Protein AF-0000000078594462 (afdb_homodimer)

Foldseek 3Di:
DQDLVVQLVVVLVVCVVVPHDCCDPVNVCVSVVVSVVLCPLQVLVPDDLLVLLQAKDFDPDQDKDKDWFLWAWAAALVPRFIKITIKMKIFGAPRIDGDPVSLSVLLSSLRSRNDDPQGSQVSSQVRNCPNRVTQKMKMKDKIDTCCCCVDDVNDPPDIDIYMDIDHPRVPDVVVVVVSVVVNPPPD/DQDLVVQLVVVLVVCVVVPHDCCDPVNVCVSVVVSVVLCPLQVLVPDDLLVLLLAKDFDPDQDKDKDWFLWAWAAALVPRFIKITIKMKIFGAPRIDGDPVSLSVLLSSLRSRNDDPQVSQVSSQVRNCPNRVTQKMKMKDKIDTVCCCVDDVNDPPDIDIYMDIDHPRVPDVVVVVVSVVVNPPPD

Secondary structure (DSSP, 8-state):
---HHHHHHHHHHHHHHTT--TTSTTTTTHHHHHHHHHHHHTGGGG--THHHHT-EEE-----EEEEEEEEEEEEETTT--EEEEEEEEEEE-SSEEE-HHHHHHHHHHHHSSEE-HHHHHHHHHHHHHHHTT-SEEEEEEEEEEHHHHSSTT--TT--EEEEEEEETTTT-HHHHHHHHHHHTTT-/---HHHHHHHHHHHHHHTT--TTSHHHHTHHHHHHHHHHHHTGGGG--THHHHT-EEE-----EEEEEEEEEEEEETTT--EEEEEEEEEEE-SSEEE-HHHHHHHHHHHHSSEE-HHHHHHHHHHHHHHHTT-SEEEEEEEEEEHHHHSSTT--TT--EEEEEEEETTTT-HHHHHHHHHHHTTT-

pLDDT: mean 95.02, std 5.03, range [74.06, 98.81]

InterPro domains:
  IPR001474 GTP cyclohydrolase I [MF_00223] (3-184)
  IPR001474 GTP cyclohydrolase I [NF006826] (2-184)
  IPR001474 GTP cyclohydrolase I [PTHR11109] (4-183)
  IPR001474 GTP cyclohydrolase I [TIGR00063] (7-174)
  IPR018234 GTP cyclohydrolase I, conserved site [PS00859] (63-79)
  IPR018234 GTP cyclohydrolase I, conserved site [PS00860] (111-121)
  IPR020602 GTP cyclohydrolase I domain [PF01227] (7-183)
  IPR043133 GTP cyclohydrolase I, C-terminal/NADPH-dependent 7-cyano-7-deazaguanine reductase [G3DSA:3.30.1130.10] (56-186)
  IPR043134 GTP cyclohydrolase I, N-terminal domain [G3DSA:1.10.286.10] (1-52)

Radius of gyration: 24.22 Å; Cα contacts (8 Å, |Δi|>4): 770; chains: 2; bounding box: 39×72×59 Å

Structure (mmCIF, N/CA/C/O backbone):
data_AF-0000000078594462-model_v1
#
loop_
_entity.id
_entity.type
_entity.pdbx_description
1 polymer 'GTP cyclohydrolase 1'
#
loop_
_atom_site.group_PDB
_atom_site.id
_atom_site.type_symbol
_atom_site.label_atom_id
_atom_site.label_alt_id
_atom_site.label_comp_id
_atom_site.label_asym_id
_atom_site.label_entity_id
_atom_site.label_seq_id
_atom_site.pdbx_PDB_ins_code
_atom_site.Cartn_x
_atom_site.Cartn_y
_atom_site.Cartn_z
_atom_site.occupancy
_atom_site.B_iso_or_equiv
_atom_site.auth_seq_id
_atom_site.auth_comp_id
_atom_site.auth_asym_id
_atom_site.auth_atom_id
_atom_site.pdbx_PDB_model_num
ATOM 1 N N . MET A 1 1 ? 17.562 -7.512 -17.625 1 80.62 1 MET A N 1
ATOM 2 C CA . MET A 1 1 ? 18.203 -6.961 -16.438 1 80.62 1 MET A CA 1
ATOM 3 C C . MET A 1 1 ? 17.672 -5.566 -16.125 1 80.62 1 MET A C 1
ATOM 5 O O . MET A 1 1 ? 17.312 -4.816 -17.047 1 80.62 1 MET A O 1
ATOM 9 N N . ILE A 1 2 ? 17.375 -5.27 -14.883 1 92.62 2 ILE A N 1
ATOM 10 C CA . ILE A 1 2 ? 16.828 -3.982 -14.477 1 92.62 2 ILE A CA 1
ATOM 11 C C . ILE A 1 2 ? 17.875 -2.889 -14.656 1 92.62 2 ILE A C 1
ATOM 13 O O . ILE A 1 2 ? 19.031 -3.061 -14.273 1 92.62 2 ILE A O 1
ATOM 17 N N . ASP A 1 3 ? 17.594 -1.942 -15.422 1 97.25 3 ASP A N 1
ATOM 18 C CA . ASP A 1 3 ? 18.438 -0.773 -15.648 1 97.25 3 ASP A CA 1
ATOM 19 C C . ASP A 1 3 ? 18.297 0.244 -14.516 1 97.25 3 ASP A C 1
ATOM 21 O O . ASP A 1 3 ? 17.484 1.171 -14.617 1 97.25 3 ASP A O 1
ATOM 25 N N . GLU A 1 4 ? 19.125 0.151 -13.562 1 97.75 4 GLU A N 1
ATOM 26 C CA . GLU A 1 4 ? 19.016 0.985 -12.367 1 97.75 4 GLU A CA 1
ATOM 27 C C . GLU A 1 4 ? 19.281 2.451 -12.695 1 97.75 4 GLU A C 1
ATOM 29 O O . GLU A 1 4 ? 18.656 3.346 -12.125 1 97.75 4 GLU A O 1
ATOM 34 N N . THR A 1 5 ? 20.234 2.686 -13.539 1 98.31 5 THR A N 1
ATOM 35 C CA . THR A 1 5 ? 20.594 4.051 -13.906 1 98.31 5 THR A CA 1
ATOM 36 C C . THR A 1 5 ? 19.391 4.766 -14.531 1 98.31 5 THR A C 1
ATOM 38 O O . THR A 1 5 ? 19.109 5.918 -14.195 1 98.31 5 THR A O 1
ATOM 41 N N . LYS A 1 6 ? 18.766 4.066 -15.398 1 98.56 6 LYS A N 1
ATOM 42 C CA . LYS A 1 6 ? 17.578 4.621 -16.047 1 98.56 6 LYS A CA 1
ATOM 43 C C . LYS A 1 6 ? 16.469 4.879 -15.031 1 98.56 6 LYS A C 1
ATOM 45 O O . LYS A 1 6 ? 15.773 5.895 -15.109 1 98.56 6 LYS A O 1
ATOM 50 N N . ILE A 1 7 ? 16.25 4.012 -14.062 1 98.69 7 ILE A N 1
ATOM 51 C CA . ILE A 1 7 ? 15.242 4.188 -13.016 1 98.69 7 ILE A CA 1
ATOM 52 C C . ILE A 1 7 ? 15.57 5.43 -12.195 1 98.69 7 ILE A C 1
ATOM 54 O O . ILE A 1 7 ? 14.695 6.254 -11.922 1 98.69 7 ILE A O 1
ATOM 58 N N . LYS A 1 8 ? 16.844 5.562 -11.82 1 98.69 8 LYS A N 1
ATOM 59 C CA . LYS A 1 8 ? 17.266 6.703 -11 1 98.69 8 LYS A CA 1
ATOM 60 C C . LYS A 1 8 ? 16.969 8.023 -11.711 1 98.69 8 LYS A C 1
ATOM 62 O O . LYS A 1 8 ? 16.453 8.961 -11.094 1 98.69 8 LYS A O 1
ATOM 67 N N . LYS A 1 9 ? 17.281 8.047 -12.945 1 98.75 9 LYS A N 1
ATOM 68 C CA . LYS A 1 9 ? 17 9.234 -13.742 1 98.75 9 LYS A CA 1
ATOM 69 C C . LYS A 1 9 ? 15.5 9.523 -13.789 1 98.75 9 LYS A C 1
ATOM 71 O O . LYS A 1 9 ? 15.078 10.672 -13.602 1 98.75 9 LYS A O 1
ATOM 76 N N . ALA A 1 10 ? 14.742 8.516 -14.039 1 98.75 10 ALA A N 1
ATOM 77 C CA . ALA A 1 10 ? 13.289 8.664 -14.133 1 98.75 10 ALA A CA 1
ATOM 78 C C . ALA A 1 10 ? 12.695 9.141 -12.812 1 98.75 10 ALA A C 1
ATOM 80 O O . ALA A 1 10 ? 11.82 10.008 -12.789 1 98.75 10 ALA A O 1
ATOM 81 N N . VAL A 1 11 ? 13.164 8.586 -11.727 1 98.75 11 VAL A N 1
ATOM 82 C CA . VAL A 1 11 ? 12.641 8.953 -10.414 1 98.75 11 VAL A CA 1
ATOM 83 C C . VAL A 1 11 ? 12.984 10.414 -10.109 1 98.75 11 VAL A C 1
ATOM 85 O O . VAL A 1 11 ? 12.148 11.148 -9.578 1 98.75 11 VAL A O 1
ATOM 88 N N . ARG A 1 12 ? 14.188 10.812 -10.438 1 98.69 12 ARG A N 1
ATOM 89 C CA . ARG A 1 12 ? 14.539 12.219 -10.258 1 98.69 12 ARG A CA 1
ATOM 90 C C . ARG A 1 12 ? 13.609 13.125 -11.055 1 98.69 12 ARG A C 1
ATOM 92 O O . ARG A 1 12 ? 13.156 14.148 -10.547 1 98.69 12 ARG A O 1
ATOM 99 N N . MET A 1 13 ? 13.305 12.727 -12.234 1 98.69 13 MET A N 1
ATOM 100 C CA . MET A 1 13 ? 12.359 13.477 -13.062 1 98.69 13 MET A CA 1
ATOM 101 C C . MET A 1 13 ? 10.992 13.562 -12.391 1 98.69 13 MET A C 1
ATOM 103 O O . MET A 1 13 ? 10.352 14.609 -12.43 1 98.69 13 MET A O 1
ATOM 107 N N . ILE A 1 14 ? 10.57 12.484 -11.781 1 98.62 14 ILE A N 1
ATOM 108 C CA . ILE A 1 14 ? 9.273 12.453 -11.117 1 98.62 14 ILE A CA 1
ATOM 109 C C . ILE A 1 14 ? 9.273 13.422 -9.938 1 98.62 14 ILE A C 1
ATOM 111 O O . ILE A 1 14 ? 8.328 14.195 -9.758 1 98.62 14 ILE A O 1
ATOM 115 N N . ILE A 1 15 ? 10.352 13.375 -9.156 1 98.5 15 ILE A N 1
ATOM 116 C CA . ILE A 1 15 ? 10.469 14.258 -7.996 1 98.5 15 ILE A CA 1
ATOM 117 C C . ILE A 1 15 ? 10.359 15.711 -8.445 1 98.5 15 ILE A C 1
ATOM 119 O O . ILE A 1 15 ? 9.602 16.5 -7.859 1 98.5 15 ILE A O 1
ATOM 123 N N . GLU A 1 16 ? 11.008 16.062 -9.516 1 98.31 16 GLU A N 1
ATOM 124 C CA . GLU A 1 16 ? 10.938 17.406 -10.062 1 98.31 16 GLU A CA 1
ATOM 125 C C . GLU A 1 16 ? 9.539 17.734 -10.578 1 98.31 16 GLU A C 1
ATOM 127 O O . GLU A 1 16 ? 9.023 18.828 -10.352 1 98.31 16 GLU A O 1
ATOM 132 N N . ALA A 1 17 ? 8.984 16.766 -11.172 1 98.38 17 ALA A N 1
ATOM 133 C CA . ALA A 1 17 ? 7.703 16.953 -11.844 1 98.38 17 ALA A CA 1
ATOM 134 C C . ALA A 1 17 ? 6.59 17.219 -10.836 1 98.38 17 ALA A C 1
ATOM 136 O O . ALA A 1 17 ? 5.633 17.922 -11.125 1 98.38 17 ALA A O 1
ATOM 137 N N . ILE A 1 18 ? 6.719 16.672 -9.656 1 97.5 18 ILE A N 1
ATOM 138 C CA . ILE A 1 18 ? 5.66 16.844 -8.672 1 97.5 18 ILE A CA 1
ATOM 139 C C . ILE A 1 18 ? 5.895 18.141 -7.895 1 97.5 18 ILE A C 1
ATOM 141 O O . ILE A 1 18 ? 5.09 18.516 -7.035 1 97.5 18 ILE A O 1
ATOM 145 N N . GLY A 1 19 ? 7.008 18.828 -8.148 1 96.44 19 GLY A N 1
ATOM 146 C CA . GLY A 1 19 ? 7.27 20.141 -7.566 1 96.44 19 GLY A CA 1
ATOM 147 C C . GLY A 1 19 ? 8.18 20.078 -6.355 1 96.44 19 GLY A C 1
ATOM 148 O O . GLY A 1 19 ? 8.219 21.016 -5.555 1 96.44 19 GLY A O 1
ATOM 149 N N . GLU A 1 20 ? 8.914 18.969 -6.23 1 97 20 GLU A N 1
ATOM 150 C CA . GLU A 1 20 ? 9.836 18.812 -5.105 1 97 20 GLU A CA 1
ATOM 151 C C . GLU A 1 20 ? 11.273 19.094 -5.527 1 97 20 GLU A C 1
ATOM 153 O O . GLU A 1 20 ? 11.578 19.141 -6.723 1 97 20 GLU A O 1
ATOM 158 N N . ASN A 1 21 ? 12.07 19.406 -4.496 1 96.31 21 ASN A N 1
ATOM 159 C CA . ASN A 1 21 ? 13.508 19.547 -4.688 1 96.31 21 ASN A CA 1
ATOM 160 C C . ASN A 1 21 ? 14.219 18.203 -4.555 1 96.31 21 ASN A C 1
ATOM 162 O O . ASN A 1 21 ? 14.344 17.656 -3.453 1 96.31 21 ASN A O 1
ATOM 166 N N . PRO A 1 22 ? 14.68 17.672 -5.684 1 96.69 22 PRO A N 1
ATOM 167 C CA . PRO A 1 22 ? 15.312 16.359 -5.633 1 96.69 22 PRO A CA 1
ATOM 168 C C . PRO A 1 22 ? 16.594 16.344 -4.809 1 96.69 22 PRO A C 1
ATOM 170 O O . PRO A 1 22 ? 17.094 15.273 -4.457 1 96.69 22 PRO A O 1
ATOM 173 N N . ASP A 1 23 ? 17.094 17.516 -4.449 1 96.81 23 ASP A N 1
ATOM 174 C CA . ASP A 1 23 ? 18.375 17.594 -3.766 1 96.81 23 ASP A CA 1
ATOM 175 C C . ASP A 1 23 ? 18.188 17.797 -2.264 1 96.81 23 ASP A C 1
ATOM 177 O O . ASP A 1 23 ? 19.172 17.875 -1.517 1 96.81 23 ASP A O 1
ATOM 181 N N . ARG A 1 24 ? 16.953 17.844 -1.831 1 95.25 24 ARG A N 1
ATOM 182 C CA . ARG A 1 24 ? 16.781 17.984 -0.389 1 95.25 24 ARG A CA 1
ATOM 183 C C . ARG A 1 24 ? 17.062 16.672 0.334 1 95.25 24 ARG A C 1
ATOM 185 O O . ARG A 1 24 ? 16.953 15.602 -0.256 1 95.25 24 ARG A O 1
ATOM 192 N N . GLU A 1 25 ? 17.438 16.703 1.621 1 93.06 25 GLU A N 1
ATOM 193 C CA . GLU A 1 25 ? 17.906 15.586 2.432 1 93.06 25 GLU A CA 1
ATOM 194 C C . GLU A 1 25 ? 16.938 14.406 2.361 1 93.06 25 GLU A C 1
ATOM 196 O O . GLU A 1 25 ? 17.344 13.273 2.117 1 93.06 25 GLU A O 1
ATOM 201 N N . GLY A 1 26 ? 15.703 14.539 2.381 1 92.44 26 GLY A N 1
ATOM 202 C CA . GLY A 1 26 ? 14.703 13.477 2.41 1 92.44 26 GLY A CA 1
ATOM 203 C C . GLY A 1 26 ? 14.516 12.805 1.065 1 92.44 26 GLY A C 1
ATOM 204 O O . GLY A 1 26 ? 14.102 11.641 1.001 1 92.44 26 GLY A O 1
ATOM 205 N N . LEU A 1 27 ? 14.961 13.445 -0.044 1 97.25 27 LEU A N 1
ATOM 206 C CA . LEU A 1 27 ? 14.664 12.938 -1.378 1 97.25 27 LEU A CA 1
ATOM 207 C C . LEU A 1 27 ? 15.945 12.648 -2.148 1 97.25 27 LEU A C 1
ATOM 209 O O . LEU A 1 27 ? 15.914 11.977 -3.186 1 97.25 27 LEU A O 1
ATOM 213 N N . LEU A 1 28 ? 17.094 13.039 -1.555 1 97.12 28 LEU A N 1
ATOM 214 C CA . LEU A 1 28 ? 18.375 12.953 -2.242 1 97.12 28 LEU A CA 1
ATOM 215 C C . LEU A 1 28 ? 18.672 11.508 -2.65 1 97.12 28 LEU A C 1
ATOM 217 O O . LEU A 1 28 ? 19.125 11.266 -3.771 1 97.12 28 LEU A O 1
ATOM 221 N N . GLN A 1 29 ? 18.422 10.586 -1.769 1 97.88 29 GLN A N 1
ATOM 222 C CA . GLN A 1 29 ? 18.75 9.188 -2.02 1 97.88 29 GLN A CA 1
ATOM 223 C C . GLN A 1 29 ? 17.531 8.414 -2.506 1 97.88 29 GLN A C 1
ATOM 225 O O . GLN A 1 29 ? 17.594 7.195 -2.699 1 97.88 29 GLN A O 1
ATOM 230 N N . THR A 1 30 ? 16.438 9.102 -2.695 1 98.31 30 THR A N 1
ATOM 231 C CA . THR A 1 30 ? 15.18 8.453 -3.062 1 98.31 30 THR A CA 1
ATOM 232 C C . THR A 1 30 ? 15.312 7.738 -4.402 1 98.31 30 THR A C 1
ATOM 234 O O . THR A 1 30 ? 14.883 6.594 -4.547 1 98.31 30 THR A O 1
ATOM 237 N N . PRO A 1 31 ? 15.984 8.32 -5.414 1 98.56 31 PRO A N 1
ATOM 238 C CA . PRO A 1 31 ? 16.141 7.605 -6.684 1 98.56 31 PRO A CA 1
ATOM 239 C C . PRO A 1 31 ? 16.859 6.273 -6.523 1 98.56 31 PRO A C 1
ATOM 241 O O . PRO A 1 31 ? 16.438 5.262 -7.086 1 98.56 31 PRO A O 1
ATOM 244 N N . ASP A 1 32 ? 17.875 6.254 -5.688 1 98.44 32 ASP A N 1
ATOM 245 C CA . ASP A 1 32 ? 18.641 5.031 -5.445 1 98.44 32 ASP A CA 1
ATOM 246 C C . ASP A 1 32 ? 17.781 3.996 -4.715 1 98.44 32 ASP A C 1
ATOM 248 O O . ASP A 1 32 ? 17.781 2.818 -5.078 1 98.44 32 ASP A O 1
ATOM 252 N N . ARG A 1 33 ? 17.094 4.441 -3.744 1 98.19 33 ARG A N 1
ATOM 253 C CA . ARG A 1 33 ? 16.25 3.553 -2.943 1 98.19 33 ARG A CA 1
ATOM 254 C C . ARG A 1 33 ? 15.141 2.939 -3.785 1 98.19 33 ARG A C 1
ATOM 256 O O . ARG A 1 33 ? 14.844 1.749 -3.662 1 98.19 33 ARG A O 1
ATOM 263 N N . ILE A 1 34 ? 14.547 3.746 -4.668 1 98.44 34 ILE A N 1
ATOM 264 C CA . ILE A 1 34 ? 13.453 3.256 -5.504 1 98.44 34 ILE A CA 1
ATOM 265 C C . ILE A 1 34 ? 14.008 2.293 -6.555 1 98.44 34 ILE A C 1
ATOM 267 O O . ILE A 1 34 ? 13.367 1.285 -6.875 1 98.44 34 ILE A O 1
ATOM 271 N N . ALA A 1 35 ? 15.195 2.572 -7.043 1 98.44 35 ALA A N 1
ATOM 272 C CA . ALA A 1 35 ? 15.812 1.643 -7.984 1 98.44 35 ALA A CA 1
ATOM 273 C C . ALA A 1 35 ? 16.031 0.277 -7.34 1 98.44 35 ALA A C 1
ATOM 275 O O . ALA A 1 35 ? 15.695 -0.754 -7.922 1 98.44 35 ALA A O 1
ATOM 276 N N . ARG A 1 36 ? 16.531 0.286 -6.148 1 97.44 36 ARG A N 1
ATOM 277 C CA . ARG A 1 36 ? 16.75 -0.96 -5.418 1 97.44 36 ARG A CA 1
ATOM 278 C C . ARG A 1 36 ? 15.43 -1.658 -5.121 1 97.44 36 ARG A C 1
ATOM 280 O O . ARG A 1 36 ? 15.336 -2.883 -5.211 1 97.44 36 ARG A O 1
ATOM 287 N N . MET A 1 37 ? 14.523 -0.855 -4.773 1 98.06 37 MET A N 1
ATOM 288 C CA . MET A 1 37 ? 13.203 -1.41 -4.488 1 98.06 37 MET A CA 1
ATOM 289 C C . MET A 1 37 ? 12.641 -2.127 -5.711 1 98.06 37 MET A C 1
ATOM 291 O O . MET A 1 37 ? 12.172 -3.262 -5.613 1 98.06 37 MET A O 1
ATOM 295 N N . TYR A 1 38 ? 12.664 -1.459 -6.859 1 98.12 38 TYR A N 1
ATOM 296 C CA . TYR A 1 38 ? 12.094 -2.041 -8.07 1 98.12 38 TYR A CA 1
ATOM 297 C C . TYR A 1 38 ? 12.844 -3.309 -8.469 1 98.12 38 TYR A C 1
ATOM 299 O O . TYR A 1 38 ? 12.242 -4.258 -8.977 1 98.12 38 TYR A O 1
ATOM 307 N N . LYS A 1 39 ? 14.125 -3.336 -8.219 1 97.19 39 LYS A N 1
ATOM 308 C CA . LYS A 1 39 ? 14.891 -4.555 -8.453 1 97.19 39 LYS A CA 1
ATOM 309 C C . LYS A 1 39 ? 14.359 -5.711 -7.609 1 97.19 39 LYS A C 1
ATOM 311 O O . LYS A 1 39 ? 14.289 -6.848 -8.086 1 97.19 39 LYS A O 1
ATOM 316 N N . GLU A 1 40 ? 13.977 -5.391 -6.477 1 97.12 40 GLU A N 1
ATOM 317 C CA . GLU A 1 40 ? 13.5 -6.402 -5.535 1 97.12 40 GLU A CA 1
ATOM 318 C C . GLU A 1 40 ? 12.062 -6.812 -5.848 1 97.12 40 GLU A C 1
ATOM 320 O O . GLU A 1 40 ? 11.773 -7.996 -6.016 1 97.12 40 GLU A O 1
ATOM 325 N N . VAL A 1 41 ? 11.195 -5.824 -6.027 1 97.44 41 VAL A N 1
ATOM 326 C CA . VAL A 1 41 ? 9.766 -6.121 -6.059 1 97.44 41 VAL A CA 1
ATOM 327 C C . VAL A 1 41 ? 9.367 -6.598 -7.457 1 97.44 41 VAL A C 1
ATOM 329 O O . VAL A 1 41 ? 8.273 -7.133 -7.648 1 97.44 41 VAL A O 1
ATOM 332 N N . PHE A 1 42 ? 10.258 -6.461 -8.469 1 98.06 42 PHE A N 1
ATOM 333 C CA . PHE A 1 42 ? 9.977 -6.957 -9.805 1 98.06 42 PHE A CA 1
ATOM 334 C C . PHE A 1 42 ? 10.961 -8.055 -10.195 1 98.06 42 PHE A C 1
ATOM 336 O O . PHE A 1 42 ? 11.141 -8.336 -11.383 1 98.06 42 PHE A O 1
ATOM 343 N N . LYS A 1 43 ? 11.57 -8.68 -9.234 1 96.88 43 LYS A N 1
ATOM 344 C CA . LYS A 1 43 ? 12.578 -9.703 -9.5 1 96.88 43 LYS A CA 1
ATOM 345 C C . LYS A 1 43 ? 11.961 -10.922 -10.18 1 96.88 43 LYS A C 1
ATOM 347 O O . LYS A 1 43 ? 12.664 -11.688 -10.836 1 96.88 43 LYS A O 1
ATOM 352 N N . GLY A 1 44 ? 10.672 -11.102 -10.062 1 96.75 44 GLY A N 1
ATOM 353 C CA . GLY A 1 44 ? 9.984 -12.242 -10.648 1 96.75 44 GLY A CA 1
ATOM 354 C C . GLY A 1 44 ? 9.93 -12.188 -12.164 1 96.75 44 GLY A C 1
ATOM 355 O O . GLY A 1 44 ? 9.656 -13.195 -12.812 1 96.75 44 GLY A O 1
ATOM 356 N N . LEU A 1 45 ? 10.141 -11.023 -12.742 1 95.56 45 LEU A N 1
ATOM 357 C CA . LEU A 1 45 ? 10.109 -10.852 -14.195 1 95.56 45 LEU A CA 1
ATOM 358 C C . LEU A 1 45 ? 11.141 -11.742 -14.867 1 95.56 45 LEU A C 1
ATOM 360 O O . LEU A 1 45 ? 10.938 -12.188 -16 1 95.56 45 LEU A O 1
ATOM 364 N N . ASN A 1 46 ? 12.148 -12.109 -14.156 1 92 46 ASN A N 1
ATOM 365 C CA . ASN A 1 46 ? 13.227 -12.906 -14.727 1 92 46 ASN A CA 1
ATOM 366 C C . ASN A 1 46 ? 13.273 -14.305 -14.117 1 92 46 ASN A C 1
ATOM 368 O O . ASN A 1 46 ? 14.32 -14.961 -14.133 1 92 46 ASN A O 1
ATOM 372 N N . GLN A 1 47 ? 12.211 -14.695 -13.57 1 94.56 47 GLN A N 1
ATOM 373 C CA . GLN A 1 47 ? 12.188 -16 -12.922 1 94.56 47 GLN A CA 1
ATOM 374 C C . GLN A 1 47 ? 11.125 -16.906 -13.531 1 94.56 47 GLN A C 1
ATOM 376 O O . GLN A 1 47 ? 10.125 -16.422 -14.062 1 94.56 47 GLN A O 1
ATOM 381 N N . ASP A 1 48 ? 11.484 -18.141 -13.531 1 93.75 48 ASP A N 1
ATOM 382 C CA . ASP A 1 48 ? 10.578 -19.219 -13.953 1 93.75 48 ASP A CA 1
ATOM 383 C C . ASP A 1 48 ? 10.188 -20.094 -12.766 1 93.75 48 ASP A C 1
ATOM 385 O O . ASP A 1 48 ? 11.055 -20.594 -12.039 1 93.75 48 ASP A O 1
ATOM 389 N N . PRO A 1 49 ? 8.891 -20.281 -12.617 1 92.88 49 PRO A N 1
ATOM 390 C CA . PRO A 1 49 ? 8.484 -21.094 -11.477 1 92.88 49 PRO A CA 1
ATOM 391 C C . PRO A 1 49 ? 8.898 -22.562 -11.625 1 92.88 49 PRO A C 1
ATOM 393 O O . PRO A 1 49 ? 8.859 -23.328 -10.656 1 92.88 49 PRO A O 1
ATOM 396 N N . GLU A 1 50 ? 9.266 -22.984 -12.82 1 92.75 50 GLU A N 1
ATOM 397 C CA . GLU A 1 50 ? 9.648 -24.375 -13.078 1 92.75 50 GLU A CA 1
ATOM 398 C C . GLU A 1 50 ? 10.766 -24.828 -12.141 1 92.75 50 GLU A C 1
ATOM 400 O O . GLU A 1 50 ? 10.766 -25.953 -11.664 1 92.75 50 GLU A O 1
ATOM 405 N N . LYS A 1 51 ? 11.641 -23.906 -11.891 1 89.75 51 LYS A N 1
ATOM 406 C CA . LYS A 1 51 ? 12.781 -24.219 -11.039 1 89.75 51 LYS A CA 1
ATOM 407 C C . LYS A 1 51 ? 12.336 -24.656 -9.648 1 89.75 51 LYS A C 1
ATOM 409 O O . LYS A 1 51 ? 12.945 -25.531 -9.039 1 89.75 51 LYS A O 1
ATOM 414 N N . HIS A 1 52 ? 11.266 -24.125 -9.148 1 89.44 52 HIS A N 1
ATOM 415 C CA . HIS A 1 52 ? 10.758 -24.422 -7.812 1 89.44 52 HIS A CA 1
ATOM 416 C C . HIS A 1 52 ? 9.852 -25.641 -7.82 1 89.44 52 HIS A C 1
ATOM 418 O O . HIS A 1 52 ? 9.867 -26.438 -6.875 1 89.44 52 HIS A O 1
ATOM 424 N N . LEU A 1 53 ? 9.18 -25.922 -8.875 1 91 53 LEU A N 1
ATOM 425 C CA . LEU A 1 53 ? 8.117 -26.922 -8.914 1 91 53 LEU A CA 1
ATOM 426 C C . LEU A 1 53 ? 8.641 -28.25 -9.43 1 91 53 LEU A C 1
ATOM 428 O O . LEU A 1 53 ? 7.938 -29.266 -9.375 1 91 53 LEU A O 1
ATOM 432 N N . SER A 1 54 ? 9.875 -28.25 -9.773 1 85.56 54 SER A N 1
ATOM 433 C CA . SER A 1 54 ? 10.469 -29.484 -10.273 1 85.56 54 SER A CA 1
ATOM 434 C C . SER A 1 54 ? 10.961 -30.375 -9.133 1 85.56 54 SER A C 1
ATOM 436 O O . SER A 1 54 ? 11.258 -31.547 -9.336 1 85.56 54 SER A O 1
ATOM 438 N N . LYS A 1 55 ? 11.039 -29.875 -7.902 1 81.31 55 LYS A N 1
ATOM 439 C CA . LYS A 1 55 ? 11.453 -30.656 -6.746 1 81.31 55 LYS A CA 1
ATOM 440 C C . LYS A 1 55 ? 10.25 -31.328 -6.078 1 81.31 55 LYS A C 1
ATOM 442 O O . LYS A 1 55 ? 9.57 -30.719 -5.254 1 81.31 55 LYS A O 1
ATOM 447 N N . MET A 1 56 ? 10.062 -32.531 -6.559 1 84.12 56 MET A N 1
ATOM 448 C CA . MET A 1 56 ? 8.875 -33.25 -6.105 1 84.12 56 MET A CA 1
ATOM 449 C C . MET A 1 56 ? 9.258 -34.531 -5.348 1 84.12 56 MET A C 1
ATOM 451 O O . MET A 1 56 ? 10.391 -35 -5.449 1 84.12 56 MET A O 1
ATOM 455 N N . PHE A 1 57 ? 8.289 -34.906 -4.531 1 85.19 57 PHE A N 1
ATOM 456 C CA . PHE A 1 57 ? 8.391 -36.156 -3.777 1 85.19 57 PHE A CA 1
ATOM 457 C C . PHE A 1 57 ? 7.258 -37.094 -4.141 1 85.19 57 PHE A C 1
ATOM 459 O O . PHE A 1 57 ? 6.145 -36.656 -4.43 1 85.19 57 PHE A O 1
ATOM 466 N N . THR A 1 58 ? 7.648 -38.375 -4.129 1 83.5 58 THR A N 1
ATOM 467 C CA . THR A 1 58 ? 6.641 -39.406 -4.449 1 83.5 58 THR A CA 1
ATOM 468 C C . THR A 1 58 ? 5.738 -39.656 -3.248 1 83.5 58 THR A C 1
ATOM 470 O O . THR A 1 58 ? 6.223 -39.844 -2.133 1 83.5 58 THR A O 1
ATOM 473 N N . LEU A 1 59 ? 4.523 -39.344 -3.428 1 77.44 59 LEU A N 1
ATOM 474 C CA . LEU A 1 59 ? 3.504 -39.656 -2.441 1 77.44 59 LEU A CA 1
ATOM 475 C C . LEU A 1 59 ? 2.225 -40.156 -3.121 1 77.44 59 LEU A C 1
ATOM 477 O O . LEU A 1 59 ? 1.504 -39.344 -3.725 1 77.44 59 LEU A O 1
ATOM 481 N N . GLU A 1 60 ? 2.047 -41.531 -3.041 1 75.38 60 GLU A N 1
ATOM 482 C CA . GLU A 1 60 ? 0.865 -42.094 -3.689 1 75.38 60 GLU A CA 1
ATOM 483 C C . GLU A 1 60 ? -0.407 -41.719 -2.932 1 75.38 60 GLU A C 1
ATOM 485 O O . GLU A 1 60 ? -0.708 -42.312 -1.891 1 75.38 60 GLU A O 1
ATOM 490 N N . SER A 1 61 ? -0.999 -40.656 -3.229 1 74.06 61 SER A N 1
ATOM 491 C CA . SER A 1 61 ? -2.289 -40.25 -2.686 1 74.06 61 SER A CA 1
ATOM 492 C C . SER A 1 61 ? -3.059 -39.375 -3.68 1 74.06 61 SER A C 1
ATOM 494 O O . SER A 1 61 ? -2.459 -38.656 -4.469 1 74.06 61 SER A O 1
ATOM 496 N N . ASP A 1 62 ? -4.336 -39.656 -3.717 1 79.69 62 ASP A N 1
ATOM 497 C CA . ASP A 1 62 ? -5.223 -38.844 -4.543 1 79.69 62 ASP A CA 1
ATOM 498 C C . ASP A 1 62 ? -5.941 -37.812 -3.705 1 79.69 62 ASP A C 1
ATOM 500 O O . ASP A 1 62 ? -6.957 -37.25 -4.133 1 79.69 62 ASP A O 1
ATOM 504 N N . ASP A 1 63 ? -5.328 -37.5 -2.598 1 87.94 63 ASP A N 1
ATOM 505 C CA . ASP A 1 63 ? -5.977 -36.562 -1.688 1 87.94 63 ASP A CA 1
ATOM 506 C C . ASP A 1 63 ? -5.648 -35.094 -2.059 1 87.94 63 ASP A C 1
ATOM 508 O O . ASP A 1 63 ? -4.672 -34.844 -2.764 1 87.94 63 ASP A O 1
ATOM 512 N N . ILE A 1 64 ? -6.52 -34.25 -1.638 1 93.25 64 ILE A N 1
ATOM 513 C CA . ILE A 1 64 ? -6.305 -32.812 -1.834 1 93.25 64 ILE A CA 1
ATOM 514 C C . ILE A 1 64 ? -5.211 -32.312 -0.89 1 93.25 64 ILE A C 1
ATOM 516 O O . ILE A 1 64 ? -5.23 -32.625 0.306 1 93.25 64 ILE A O 1
ATOM 520 N N . VAL A 1 65 ? -4.23 -31.641 -1.409 1 94.38 65 VAL A N 1
ATOM 521 C CA . VAL A 1 65 ? -3.254 -30.906 -0.624 1 94.38 65 VAL A CA 1
ATOM 522 C C . VAL A 1 65 ? -3.549 -29.406 -0.721 1 94.38 65 VAL A C 1
ATOM 524 O O . VAL A 1 65 ? -3.703 -28.875 -1.82 1 94.38 65 VAL A O 1
ATOM 527 N N . LEU A 1 66 ? -3.703 -28.734 0.5 1 96.5 66 LEU A N 1
ATOM 528 C CA . LEU A 1 66 ? -4.004 -27.297 0.53 1 96.5 66 LEU A CA 1
ATOM 529 C C . LEU A 1 66 ? -2.926 -26.531 1.287 1 96.5 66 LEU A C 1
ATOM 531 O O . LEU A 1 66 ? -2.57 -26.906 2.41 1 96.5 66 LEU A O 1
ATOM 535 N N . GLU A 1 67 ? -2.346 -25.641 0.658 1 97 67 GLU A N 1
ATOM 536 C CA . GLU A 1 67 ? -1.614 -24.578 1.354 1 97 67 GLU A CA 1
ATOM 537 C C . GLU A 1 67 ? -2.402 -23.281 1.362 1 97 67 GLU A C 1
ATOM 539 O O . GLU A 1 67 ? -2.664 -22.688 0.306 1 97 67 GLU A O 1
ATOM 544 N N . LYS A 1 68 ? -2.82 -22.844 2.557 1 97.38 68 LY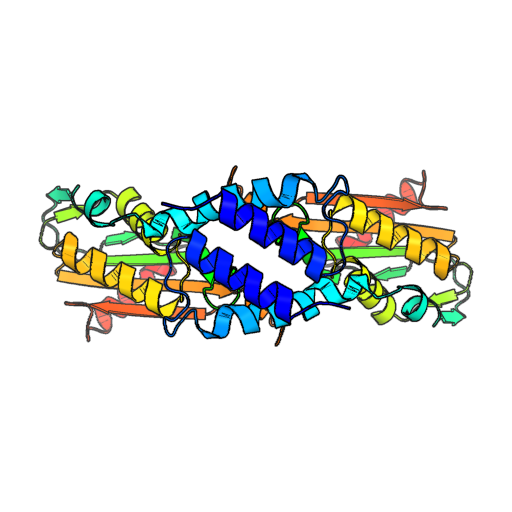S A N 1
ATOM 545 C CA . LYS A 1 68 ? -3.67 -21.656 2.639 1 97.38 68 LYS A CA 1
ATOM 546 C C . LYS A 1 68 ? -2.936 -20.5 3.309 1 97.38 68 LYS A C 1
ATOM 548 O O . LYS A 1 68 ? -1.887 -20.688 3.924 1 97.38 68 LYS A O 1
ATOM 553 N N . ASP A 1 69 ? -3.404 -19.344 3.143 1 97.56 69 ASP A N 1
ATOM 554 C CA . ASP A 1 69 ? -2.969 -18.109 3.795 1 97.56 69 ASP A CA 1
ATOM 555 C C . ASP A 1 69 ? -1.521 -17.781 3.434 1 97.56 69 ASP A C 1
ATOM 557 O O . ASP A 1 69 ? -0.735 -17.375 4.297 1 97.56 69 ASP A O 1
ATOM 561 N N . ILE A 1 70 ? -1.163 -18.047 2.189 1 97.75 70 ILE A N 1
ATOM 562 C CA . ILE A 1 70 ? 0.131 -17.578 1.704 1 97.75 70 ILE A CA 1
ATOM 563 C C . ILE A 1 70 ? 0.092 -16.062 1.503 1 97.75 70 ILE A C 1
ATOM 565 O O . ILE A 1 70 ? -0.545 -15.57 0.568 1 97.75 70 ILE A O 1
ATOM 569 N N . ILE A 1 71 ? 0.753 -15.367 2.389 1 97.69 71 ILE A N 1
ATOM 570 C CA . ILE A 1 71 ? 0.777 -13.914 2.312 1 97.69 71 ILE A CA 1
ATOM 571 C C . ILE A 1 71 ? 1.608 -13.477 1.109 1 97.69 71 ILE A C 1
ATOM 573 O O . ILE A 1 71 ? 2.684 -14.023 0.855 1 97.69 71 ILE A O 1
ATOM 577 N N . PHE A 1 72 ? 1.099 -12.5 0.357 1 98.31 72 PHE A N 1
ATOM 578 C CA . PHE A 1 72 ? 1.871 -11.984 -0.768 1 98.31 72 PHE A CA 1
ATOM 579 C C . PHE A 1 72 ? 1.717 -10.469 -0.882 1 98.31 72 PHE A C 1
ATOM 581 O O . PHE A 1 72 ? 0.771 -9.898 -0.341 1 98.31 72 PHE A O 1
ATOM 588 N N . TYR A 1 73 ? 2.643 -9.859 -1.509 1 98.38 73 TYR A N 1
ATOM 589 C CA . TYR A 1 73 ? 2.633 -8.461 -1.929 1 98.38 73 TYR A CA 1
ATOM 590 C C . TYR A 1 73 ? 2.994 -8.328 -3.402 1 98.38 73 TYR A C 1
ATOM 592 O O . TYR A 1 73 ? 3.955 -8.945 -3.869 1 98.38 73 TYR A O 1
ATOM 600 N N . SER A 1 74 ? 2.25 -7.613 -4.129 1 98.56 74 SER A N 1
ATOM 601 C CA . SER A 1 74 ? 2.49 -7.375 -5.551 1 98.56 74 SER A CA 1
ATOM 602 C C . SER A 1 74 ? 2.271 -5.91 -5.906 1 98.56 74 SER A C 1
ATOM 604 O O . SER A 1 74 ? 2.012 -5.082 -5.031 1 98.56 74 SER A O 1
ATOM 606 N N . MET A 1 75 ? 2.564 -5.555 -7.16 1 98.19 75 MET A N 1
ATOM 607 C CA . MET A 1 75 ? 2.346 -4.211 -7.684 1 98.19 75 MET A CA 1
ATOM 608 C C . MET A 1 75 ? 1.353 -4.23 -8.844 1 98.19 75 MET A C 1
ATOM 610 O O . MET A 1 75 ? 1.561 -4.934 -9.828 1 98.19 75 MET A O 1
ATOM 614 N N . CYS A 1 76 ? 0.302 -3.498 -8.617 1 97.62 76 CYS A N 1
ATOM 615 C CA . CYS A 1 76 ? -0.654 -3.396 -9.711 1 97.62 76 CYS A CA 1
ATOM 616 C C . CYS A 1 76 ? -0.02 -2.732 -10.93 1 97.62 76 CYS A C 1
ATOM 618 O O . CYS A 1 76 ? 0.551 -1.645 -10.82 1 97.62 76 CYS A O 1
ATOM 620 N N . GLU A 1 77 ? -0.191 -3.297 -12.047 1 97.62 77 GLU A N 1
ATOM 621 C CA . GLU A 1 77 ? 0.49 -2.795 -13.234 1 97.62 77 GLU A CA 1
ATOM 622 C C . GLU A 1 77 ? -0.095 -1.459 -13.688 1 97.62 77 GLU A C 1
ATOM 624 O O . GLU A 1 77 ? 0.551 -0.706 -14.414 1 97.62 77 GLU A O 1
ATOM 629 N N . HIS A 1 78 ? -1.259 -1.162 -13.203 1 96.69 78 HIS A N 1
ATOM 630 C CA . HIS A 1 78 ? -1.94 0.044 -13.664 1 96.69 78 HIS A CA 1
ATOM 631 C C . HIS A 1 78 ? -1.385 1.285 -12.969 1 96.69 78 HIS A C 1
ATOM 633 O O . HIS A 1 78 ? -1.345 2.365 -13.562 1 96.69 78 HIS A O 1
ATOM 639 N N . HIS A 1 79 ? -0.951 1.137 -11.719 1 97.88 79 HIS A N 1
ATOM 640 C CA . HIS A 1 79 ? -0.588 2.332 -10.969 1 97.88 79 HIS A CA 1
ATOM 641 C C . HIS A 1 79 ? 0.758 2.158 -10.273 1 97.88 79 HIS A C 1
ATOM 643 O O . HIS A 1 79 ? 1.26 3.092 -9.641 1 97.88 79 HIS A O 1
ATOM 649 N N . PHE A 1 80 ? 1.351 0.944 -10.312 1 97.94 80 PHE A N 1
ATOM 650 C CA . PHE A 1 80 ? 2.553 0.607 -9.555 1 97.94 80 PHE A CA 1
ATOM 651 C C . PHE A 1 80 ? 2.363 0.909 -8.07 1 97.94 80 PHE A C 1
ATOM 653 O O . PHE A 1 80 ? 3.268 1.432 -7.422 1 97.94 80 PHE A O 1
ATOM 660 N N . LEU A 1 81 ? 1.144 0.644 -7.582 1 98.38 81 LEU A N 1
ATOM 661 C CA . LEU A 1 81 ? 0.824 0.609 -6.16 1 98.38 81 LEU A CA 1
ATOM 662 C C . LEU A 1 81 ? 0.651 -0.827 -5.676 1 98.38 81 LEU A C 1
ATOM 664 O O . LEU A 1 81 ? 0.23 -1.697 -6.441 1 98.38 81 LEU A O 1
ATOM 668 N N . PRO A 1 82 ? 0.957 -1.033 -4.418 1 98.31 82 PRO A N 1
ATOM 669 C CA . PRO A 1 82 ? 0.871 -2.402 -3.904 1 98.31 82 PRO A CA 1
ATOM 670 C C . PRO A 1 82 ? -0.563 -2.924 -3.852 1 98.31 82 PRO A C 1
ATOM 672 O O . PRO A 1 82 ? -1.494 -2.154 -3.6 1 98.31 82 PRO A O 1
ATOM 675 N N . PHE A 1 83 ? -0.797 -4.121 -4.164 1 98.44 83 PHE A N 1
ATOM 676 C CA . PHE A 1 83 ? -1.911 -4.922 -3.67 1 98.44 83 PHE A CA 1
ATOM 677 C C . PHE A 1 83 ? -1.406 -6.168 -2.951 1 98.44 83 PHE A C 1
ATOM 679 O O . PHE A 1 83 ? -0.33 -6.68 -3.266 1 98.44 83 PHE A O 1
ATOM 686 N N . TYR A 1 84 ? -2.088 -6.555 -1.976 1 98.25 84 TYR A N 1
ATOM 687 C CA . TYR A 1 84 ? -1.577 -7.59 -1.083 1 98.25 84 TYR A CA 1
ATOM 688 C C . TYR A 1 84 ? -2.719 -8.352 -0.419 1 98.25 84 TYR A C 1
ATOM 690 O O . TYR A 1 84 ? -3.844 -7.848 -0.339 1 98.25 84 TYR A O 1
ATOM 698 N N . GLY A 1 85 ? -2.422 -9.594 0.022 1 97.88 85 GLY A N 1
ATOM 699 C CA . GLY A 1 85 ? -3.406 -10.445 0.667 1 97.88 85 GLY A CA 1
ATOM 700 C C . GLY A 1 85 ? -2.943 -11.883 0.818 1 97.88 85 GLY A C 1
ATOM 701 O O . GLY A 1 85 ? -1.845 -12.141 1.316 1 97.88 85 GLY A O 1
ATOM 702 N N . LYS A 1 86 ? -3.828 -12.734 0.473 1 98.5 86 LYS A N 1
ATOM 703 C CA . LYS A 1 86 ? -3.549 -14.148 0.682 1 98.5 86 LYS A CA 1
ATOM 704 C C . LYS A 1 86 ? -3.859 -14.961 -0.572 1 98.5 86 LYS A C 1
ATOM 706 O O . LYS A 1 86 ? -4.855 -14.711 -1.25 1 98.5 86 LYS A O 1
ATOM 711 N N . ALA A 1 87 ? -3.025 -15.883 -0.801 1 98.69 87 ALA A N 1
ATOM 712 C CA . ALA A 1 87 ? -3.268 -16.906 -1.815 1 98.69 87 ALA A CA 1
ATOM 713 C C . ALA A 1 87 ? -3.482 -18.281 -1.174 1 98.69 87 ALA A C 1
ATOM 715 O O . ALA A 1 87 ? -2.824 -18.609 -0.189 1 98.69 87 ALA A O 1
ATOM 716 N N . HIS A 1 88 ? -4.43 -19 -1.683 1 98.56 88 HIS A N 1
ATOM 717 C CA . HIS A 1 88 ? -4.699 -20.391 -1.322 1 98.56 88 HIS A CA 1
ATOM 718 C C . HIS A 1 88 ? -4.527 -21.312 -2.523 1 98.56 88 HIS A C 1
ATOM 720 O O . HIS A 1 88 ? -5.074 -21.047 -3.598 1 98.56 88 HIS A O 1
ATOM 726 N N . ILE A 1 89 ? -3.756 -22.344 -2.346 1 98.25 89 ILE A N 1
ATOM 727 C CA . ILE A 1 89 ? -3.471 -23.266 -3.432 1 98.25 89 ILE A CA 1
ATOM 728 C C . ILE A 1 89 ? -3.865 -24.688 -3.016 1 98.25 89 ILE A C 1
ATOM 730 O O . ILE A 1 89 ? -3.336 -25.219 -2.039 1 98.25 89 ILE A O 1
ATOM 734 N N . ALA A 1 90 ? -4.785 -25.234 -3.76 1 97.62 90 ALA A N 1
ATOM 735 C CA . ALA A 1 90 ? -5.148 -26.641 -3.611 1 97.62 90 ALA A CA 1
ATOM 736 C C . ALA A 1 90 ? -4.824 -27.422 -4.879 1 97.62 90 ALA A C 1
ATOM 738 O O . ALA A 1 90 ? -5.027 -26.938 -5.988 1 97.62 90 ALA A O 1
ATOM 739 N N . TYR A 1 91 ? -4.309 -28.641 -4.703 1 95.75 91 TYR A N 1
ATOM 740 C CA . TYR A 1 91 ? -4.102 -29.484 -5.867 1 95.75 91 TYR A CA 1
ATOM 741 C C . TYR A 1 91 ? -4.281 -30.953 -5.508 1 95.75 91 TYR A C 1
ATOM 743 O O . TYR A 1 91 ? -4.234 -31.328 -4.328 1 95.75 91 TYR A O 1
ATOM 751 N N . ILE A 1 92 ? -4.656 -31.703 -6.5 1 95 92 ILE A N 1
ATOM 752 C CA . ILE A 1 92 ? -4.742 -33.156 -6.434 1 95 92 ILE A CA 1
ATOM 753 C C . ILE A 1 92 ? -3.57 -33.781 -7.191 1 95 92 ILE A C 1
ATOM 755 O O . ILE A 1 92 ? -3.418 -33.562 -8.398 1 95 92 ILE A O 1
ATOM 759 N N . SER A 1 93 ? -2.793 -34.562 -6.422 1 91.94 93 SER A N 1
ATOM 760 C CA . SER A 1 93 ? -1.544 -35.094 -6.957 1 91.94 93 SER A CA 1
ATOM 761 C C . SER A 1 93 ? -1.798 -36.25 -7.891 1 91.94 93 SER A C 1
ATOM 763 O O . SER A 1 93 ? -2.814 -36.938 -7.77 1 91.94 93 SER A O 1
ATOM 765 N N . SER A 1 94 ? -0.893 -36.438 -8.898 1 88.44 94 SER A N 1
ATOM 766 C CA . SER A 1 94 ? -0.839 -37.656 -9.727 1 88.44 94 SER A CA 1
ATOM 767 C C . SER A 1 94 ? 0.21 -38.625 -9.211 1 88.44 94 SER A C 1
ATOM 769 O O . SER A 1 94 ? 0.812 -39.375 -9.992 1 88.44 94 SER A O 1
ATOM 771 N N . GLY A 1 95 ? 0.472 -38.562 -7.93 1 87 95 GLY A N 1
ATOM 772 C CA . GLY A 1 95 ? 1.464 -39.438 -7.328 1 87 95 GLY A CA 1
ATOM 773 C C . GLY A 1 95 ? 2.723 -38.688 -6.898 1 87 95 GLY A C 1
ATOM 774 O O . GLY A 1 95 ? 3.66 -39.312 -6.391 1 87 95 GLY A O 1
ATOM 775 N N . LYS A 1 96 ? 2.689 -37.375 -7.137 1 83.56 96 LYS A N 1
ATOM 776 C CA . LYS A 1 96 ? 3.826 -36.562 -6.738 1 83.56 96 LYS A CA 1
ATOM 777 C C . LYS A 1 96 ? 3.363 -35.312 -5.992 1 83.56 96 LYS A C 1
ATOM 779 O O . LYS A 1 96 ? 2.336 -34.719 -6.332 1 83.56 96 LYS A O 1
ATOM 784 N N . VAL A 1 97 ? 4.117 -35 -4.914 1 88.56 97 VAL A N 1
ATOM 785 C CA . VAL A 1 97 ? 3.811 -33.812 -4.148 1 88.56 97 VAL A CA 1
ATOM 786 C C . VAL A 1 97 ? 5.039 -32.906 -4.098 1 88.56 97 VAL A C 1
ATOM 788 O O . VAL A 1 97 ? 6.164 -33.344 -4.297 1 88.56 97 VAL A O 1
ATOM 791 N N . VAL A 1 98 ? 4.797 -31.656 -3.889 1 88.69 98 VAL A N 1
ATOM 792 C CA . VAL A 1 98 ? 5.895 -30.703 -3.836 1 88.69 98 VAL A CA 1
ATOM 793 C C . VAL A 1 98 ? 6.074 -30.203 -2.404 1 88.69 98 VAL A C 1
ATOM 795 O O . VAL A 1 98 ? 5.148 -30.281 -1.595 1 88.69 98 VAL A O 1
ATOM 798 N N . GLY A 1 99 ? 7.375 -29.766 -2.125 1 86.12 99 GLY A N 1
ATOM 799 C CA . GLY A 1 99 ? 7.59 -29.125 -0.838 1 86.12 99 GLY A CA 1
ATOM 800 C C . GLY A 1 99 ? 6.707 -27.922 -0.623 1 86.12 99 GLY A C 1
ATOM 801 O O . GLY A 1 99 ? 6.406 -27.188 -1.569 1 86.12 99 GLY A O 1
ATOM 802 N N . LEU A 1 100 ? 6.254 -27.75 0.564 1 83.25 100 LEU A N 1
ATOM 803 C CA . LEU A 1 100 ? 5.301 -26.688 0.887 1 83.25 100 LEU A CA 1
ATOM 804 C C . LEU A 1 100 ? 5.883 -25.328 0.558 1 83.25 100 LEU A C 1
ATOM 806 O O . LEU A 1 100 ? 5.176 -24.438 0.059 1 83.25 100 LEU A O 1
ATOM 810 N N . SER A 1 101 ? 7.152 -25.109 0.693 1 92.88 101 SER A N 1
ATOM 811 C CA . SER A 1 101 ? 7.789 -23.812 0.45 1 92.88 101 SER A CA 1
ATOM 812 C C . SER A 1 101 ? 7.809 -23.469 -1.038 1 92.88 101 SER A C 1
ATOM 814 O O . SER A 1 101 ? 7.898 -22.312 -1.415 1 92.88 101 SER A O 1
ATOM 816 N N . LYS A 1 102 ? 7.711 -24.516 -1.811 1 94.25 102 LYS A N 1
ATOM 817 C CA . LYS A 1 102 ? 7.789 -24.312 -3.256 1 94.25 102 LYS A CA 1
ATOM 818 C C . LYS A 1 102 ? 6.52 -23.656 -3.789 1 94.25 102 LYS A C 1
ATOM 820 O O . LYS A 1 102 ? 6.57 -22.875 -4.746 1 94.25 102 LYS A O 1
ATOM 825 N N . LEU A 1 103 ? 5.379 -23.969 -3.15 1 95.75 103 LEU A N 1
ATOM 826 C CA . LEU A 1 103 ? 4.137 -23.312 -3.537 1 95.75 103 LEU A CA 1
ATOM 827 C C . LEU A 1 103 ? 4.199 -21.812 -3.234 1 95.75 103 LEU A C 1
ATOM 829 O O . LEU A 1 103 ? 3.842 -21 -4.078 1 95.75 103 LEU A O 1
ATOM 833 N N . ALA A 1 104 ? 4.73 -21.531 -2.057 1 96.38 104 ALA A N 1
ATOM 834 C CA . ALA A 1 104 ? 4.887 -20.125 -1.675 1 96.38 104 ALA A CA 1
ATOM 835 C C . ALA A 1 104 ? 5.852 -19.406 -2.613 1 96.38 104 ALA A C 1
ATOM 837 O O . ALA A 1 104 ? 5.609 -18.266 -3.004 1 96.38 104 ALA A O 1
ATOM 838 N N . ARG A 1 105 ? 6.879 -20.062 -2.996 1 96.81 105 ARG A N 1
ATOM 839 C CA . ARG A 1 105 ? 7.859 -19.484 -3.912 1 96.81 105 ARG A CA 1
ATOM 840 C C . ARG A 1 105 ? 7.242 -19.234 -5.285 1 96.81 105 ARG A C 1
ATOM 842 O O . ARG A 1 105 ? 7.578 -18.25 -5.953 1 96.81 105 ARG A O 1
ATOM 849 N N . THR A 1 106 ? 6.387 -20.141 -5.699 1 97.44 106 THR A N 1
ATOM 850 C CA . THR A 1 106 ? 5.684 -19.953 -6.965 1 97.44 106 THR A CA 1
ATOM 851 C C . THR A 1 106 ? 4.824 -18.688 -6.922 1 97.44 106 THR A C 1
ATOM 853 O O . THR A 1 106 ? 4.824 -17.906 -7.871 1 97.44 106 THR A O 1
ATOM 856 N N . VAL A 1 107 ? 4.148 -18.5 -5.805 1 98.38 107 VAL A N 1
ATOM 857 C CA . VAL A 1 107 ? 3.361 -17.281 -5.629 1 98.38 107 VAL A CA 1
ATOM 858 C C . VAL A 1 107 ? 4.266 -16.047 -5.738 1 98.38 107 VAL A C 1
ATOM 860 O O . VAL A 1 107 ? 3.938 -15.094 -6.441 1 98.38 107 VAL A O 1
ATOM 863 N N . GLU A 1 108 ? 5.418 -16.094 -5.168 1 97.75 108 GLU A N 1
ATOM 864 C CA . GLU A 1 108 ? 6.352 -14.977 -5.164 1 97.75 108 GLU A CA 1
ATOM 865 C C . GLU A 1 108 ? 6.836 -14.664 -6.578 1 97.75 108 GLU A C 1
ATOM 867 O O . GLU A 1 108 ? 6.977 -13.492 -6.945 1 97.75 108 GLU A O 1
ATOM 872 N N . VAL A 1 109 ? 7.098 -15.711 -7.328 1 98.06 109 VAL A N 1
ATOM 873 C CA . VAL A 1 109 ? 7.582 -15.531 -8.695 1 98.06 109 VAL A CA 1
ATOM 874 C C . VAL A 1 109 ? 6.59 -14.688 -9.492 1 98.06 109 VAL A C 1
ATOM 876 O O . VAL A 1 109 ? 6.984 -13.758 -10.195 1 98.06 109 VAL A O 1
ATOM 879 N N . PHE A 1 110 ? 5.332 -14.953 -9.328 1 98.44 110 PHE A N 1
ATOM 880 C CA . PHE A 1 110 ? 4.336 -14.258 -10.133 1 98.44 110 PHE A CA 1
ATOM 881 C C . PHE A 1 110 ? 3.934 -12.938 -9.477 1 98.44 110 PHE A C 1
ATOM 883 O O . PHE A 1 110 ? 3.572 -11.984 -10.156 1 98.44 110 PHE A O 1
ATOM 890 N N . ALA A 1 111 ? 3.984 -12.875 -8.141 1 98.62 111 ALA A N 1
ATOM 891 C CA . ALA A 1 111 ? 3.607 -11.656 -7.422 1 98.62 111 ALA A CA 1
ATOM 892 C C . ALA A 1 111 ? 4.629 -10.547 -7.656 1 98.62 111 ALA A C 1
ATOM 894 O O . ALA A 1 111 ? 4.281 -9.359 -7.645 1 98.62 111 ALA A O 1
ATOM 895 N N . LYS A 1 112 ? 5.879 -10.898 -7.855 1 98 112 LYS A N 1
ATOM 896 C CA . LYS A 1 112 ? 6.953 -9.922 -7.98 1 98 112 LYS A CA 1
ATOM 897 C C . LYS A 1 112 ? 7.121 -9.469 -9.43 1 98 112 LYS A C 1
ATOM 899 O O . LYS A 1 112 ? 8.227 -9.484 -9.969 1 98 112 LYS A O 1
ATOM 904 N N . ARG A 1 113 ? 6.012 -9.117 -10.023 1 97.75 113 ARG A N 1
ATOM 905 C CA . ARG A 1 113 ? 5.855 -8.555 -11.359 1 97.75 113 ARG A CA 1
ATOM 906 C C . ARG A 1 113 ? 4.805 -7.453 -11.367 1 97.75 113 ARG A C 1
ATOM 908 O O . ARG A 1 113 ? 3.979 -7.367 -10.461 1 97.75 113 ARG A O 1
ATOM 915 N N . PRO A 1 114 ? 4.965 -6.445 -12.406 1 97.88 114 PRO A N 1
ATOM 916 C CA . PRO A 1 114 ? 3.725 -5.703 -12.641 1 97.88 114 PRO A CA 1
ATOM 917 C C . PRO A 1 114 ? 2.551 -6.613 -12.992 1 97.88 114 PRO A C 1
ATOM 919 O O . PRO A 1 114 ? 2.611 -7.344 -13.984 1 97.88 114 PRO A O 1
ATOM 922 N N . GLN A 1 115 ? 1.486 -6.555 -12.164 1 98 115 GLN A N 1
ATOM 923 C CA . GLN A 1 115 ? 0.581 -7.695 -12.203 1 98 115 GLN A CA 1
ATOM 924 C C . GLN A 1 115 ? -0.876 -7.246 -12.164 1 98 115 GLN A C 1
ATOM 926 O O . GLN A 1 115 ? -1.176 -6.137 -11.719 1 98 115 GLN A O 1
ATOM 931 N N . LEU A 1 116 ? -1.773 -7.988 -12.703 1 97.81 116 LEU A N 1
ATOM 932 C CA . LEU A 1 116 ? -3.209 -8.047 -12.445 1 97.81 116 LEU A CA 1
ATOM 933 C C . LEU A 1 116 ? -3.561 -9.266 -11.594 1 97.81 116 LEU A C 1
ATOM 935 O O . LEU A 1 116 ? -3.062 -10.359 -11.844 1 97.81 116 LEU A O 1
ATOM 939 N N . GLN A 1 117 ? -4.383 -9.047 -10.594 1 98.38 117 GLN A N 1
ATOM 940 C CA . GLN A 1 117 ? -4.719 -10.156 -9.703 1 98.38 117 GLN A CA 1
ATOM 941 C C . GLN A 1 117 ? -5.285 -11.336 -10.484 1 98.38 117 GLN A C 1
ATOM 943 O O . GLN A 1 117 ? -4.938 -12.484 -10.219 1 98.38 117 GLN A O 1
ATOM 948 N N . GLU A 1 118 ? -6.168 -11.055 -11.453 1 98.25 118 GLU A N 1
ATOM 949 C CA . GLU A 1 118 ? -6.773 -12.094 -12.273 1 98.25 118 GLU A CA 1
ATOM 950 C C . GLU A 1 118 ? -5.707 -12.891 -13.023 1 98.25 118 GLU A C 1
ATOM 952 O O . GLU A 1 118 ? -5.75 -14.125 -13.047 1 98.25 118 GLU A O 1
ATOM 957 N N . ARG A 1 119 ? -4.785 -12.18 -13.617 1 98.06 119 ARG A N 1
ATOM 958 C CA . ARG A 1 119 ? -3.703 -12.812 -14.359 1 98.06 119 ARG A CA 1
ATOM 959 C C . ARG A 1 119 ? -2.795 -13.609 -13.43 1 98.06 119 ARG A C 1
ATOM 961 O O . ARG A 1 119 ? -2.398 -14.734 -13.75 1 98.06 119 ARG A O 1
ATOM 968 N N . MET A 1 120 ? -2.479 -13.023 -12.305 1 98.5 120 MET A N 1
ATOM 969 C CA . MET A 1 120 ? -1.623 -13.695 -11.328 1 98.5 120 MET A CA 1
ATOM 970 C C . MET A 1 120 ? -2.232 -15.023 -10.891 1 98.5 120 MET A C 1
ATOM 972 O O . MET A 1 120 ? -1.543 -16.047 -10.844 1 98.5 120 MET A O 1
ATOM 976 N N . THR A 1 121 ? -3.543 -15.016 -10.617 1 98.81 121 THR A N 1
ATOM 977 C CA . THR A 1 121 ? -4.242 -16.219 -10.172 1 98.81 121 THR A CA 1
ATOM 978 C C . THR A 1 121 ? -4.156 -17.312 -11.227 1 98.81 121 THR A C 1
ATOM 980 O O . THR A 1 121 ? -3.844 -18.469 -10.906 1 98.81 121 THR A O 1
ATOM 983 N N . ARG A 1 122 ? -4.344 -16.938 -12.422 1 98.75 122 ARG A N 1
ATOM 984 C CA . ARG A 1 122 ? -4.297 -17.891 -13.531 1 98.75 122 ARG A CA 1
ATOM 985 C C . ARG A 1 122 ? -2.881 -18.422 -13.734 1 98.75 122 ARG A C 1
ATOM 987 O O . ARG A 1 122 ? -2.688 -19.625 -13.922 1 98.75 122 ARG A O 1
ATOM 994 N N . GLN A 1 123 ? -1.911 -17.531 -13.703 1 98.5 123 GLN A N 1
ATOM 995 C CA . GLN A 1 123 ? -0.518 -17.922 -13.898 1 98.5 123 GLN A CA 1
ATOM 996 C C . GLN A 1 123 ? -0.078 -18.938 -12.859 1 98.5 123 GLN A C 1
ATOM 998 O O . GLN A 1 123 ? 0.583 -19.922 -13.188 1 98.5 123 GLN A O 1
ATOM 1003 N N . ILE A 1 124 ? -0.455 -18.688 -11.633 1 98.56 124 ILE A N 1
ATOM 1004 C CA . ILE A 1 124 ? -0.108 -19.609 -10.555 1 98.56 124 ILE A CA 1
ATOM 1005 C C . ILE A 1 124 ? -0.749 -20.969 -10.812 1 98.56 124 ILE A C 1
ATOM 1007 O O . ILE A 1 124 ? -0.071 -22 -10.766 1 98.56 124 ILE A O 1
ATOM 1011 N N . ALA A 1 125 ? -2.021 -20.984 -11.156 1 98.44 125 ALA A N 1
ATOM 1012 C CA . ALA A 1 125 ? -2.752 -22.219 -11.398 1 98.44 125 ALA A CA 1
ATOM 1013 C C . ALA A 1 125 ? -2.135 -23 -12.555 1 98.44 125 ALA A C 1
ATOM 1015 O O . ALA A 1 125 ? -1.884 -24.203 -12.43 1 98.44 125 ALA A O 1
ATOM 1016 N N . ASP A 1 126 ? -1.843 -22.312 -13.633 1 98.38 126 ASP A N 1
ATOM 1017 C CA . ASP A 1 126 ? -1.282 -22.953 -14.82 1 98.38 126 ASP A CA 1
ATOM 1018 C C . ASP A 1 126 ? 0.081 -23.562 -14.516 1 98.38 126 ASP A C 1
ATOM 1020 O O . ASP A 1 126 ? 0.375 -24.672 -14.953 1 98.38 126 ASP A O 1
ATOM 1024 N N . ALA A 1 127 ? 0.856 -22.828 -13.789 1 97.69 127 ALA A N 1
ATOM 1025 C CA . ALA A 1 127 ? 2.197 -23.312 -13.469 1 97.69 127 ALA A CA 1
ATOM 1026 C C . ALA A 1 127 ? 2.139 -24.578 -12.625 1 97.69 127 ALA A C 1
ATOM 1028 O O . ALA A 1 127 ? 2.826 -25.562 -12.914 1 97.69 127 ALA A O 1
ATOM 1029 N N . ILE A 1 128 ? 1.3 -24.594 -11.625 1 95.94 128 ILE A N 1
ATOM 1030 C CA . ILE A 1 128 ? 1.199 -25.734 -10.727 1 95.94 128 ILE A CA 1
ATOM 1031 C C . ILE A 1 128 ? 0.638 -26.938 -11.484 1 95.94 128 ILE A C 1
ATOM 1033 O O . ILE A 1 128 ? 1.15 -28.047 -11.367 1 95.94 128 ILE A O 1
ATOM 1037 N N . PHE A 1 129 ? -0.352 -26.719 -12.281 1 96.75 129 PHE A N 1
ATOM 1038 C CA . PHE A 1 129 ? -0.981 -27.781 -13.055 1 96.75 129 PHE A CA 1
ATOM 1039 C C . PHE A 1 129 ? 0.024 -28.422 -14 1 96.75 129 PHE A C 1
ATOM 1041 O O . PHE A 1 129 ? 0.151 -29.656 -14.031 1 96.75 129 PHE A O 1
ATOM 1048 N N . LYS A 1 130 ? 0.764 -27.578 -14.648 1 95.75 130 LYS A N 1
ATOM 1049 C CA . LYS A 1 130 ? 1.701 -28.047 -15.672 1 95.75 130 LYS A CA 1
ATOM 1050 C C . LYS A 1 130 ? 2.91 -28.734 -15.039 1 95.75 130 LYS A C 1
ATOM 1052 O O . LYS A 1 130 ? 3.203 -29.891 -15.344 1 95.75 130 LYS A O 1
ATOM 1057 N N . TYR A 1 131 ? 3.521 -28.078 -14.109 1 93.88 131 TYR A N 1
ATOM 1058 C CA . TYR A 1 131 ? 4.84 -28.531 -13.68 1 93.88 131 TYR A CA 1
ATOM 1059 C C . TYR A 1 131 ? 4.723 -29.641 -12.648 1 93.88 131 TYR A C 1
ATOM 1061 O O . TYR A 1 131 ? 5.617 -30.484 -12.523 1 93.88 131 TYR A O 1
ATOM 1069 N N . LEU A 1 132 ? 3.564 -29.75 -11.93 1 91.44 132 LEU A N 1
ATOM 1070 C CA . LEU A 1 132 ? 3.369 -30.844 -10.984 1 91.44 132 LEU A CA 1
ATOM 1071 C C . LEU A 1 132 ? 2.652 -32 -11.656 1 91.44 132 LEU A C 1
ATOM 1073 O O . LEU A 1 132 ? 2.504 -33.062 -11.055 1 91.44 132 LEU A O 1
ATOM 1077 N N . ASN A 1 133 ? 2.279 -31.766 -12.898 1 92.38 133 ASN A N 1
ATOM 1078 C CA . ASN A 1 133 ? 1.432 -32.75 -13.555 1 92.38 133 ASN A CA 1
ATOM 1079 C C . ASN A 1 133 ? 0.267 -33.188 -12.664 1 92.38 133 ASN A C 1
ATOM 1081 O O . ASN A 1 133 ? 0.046 -34.375 -12.453 1 92.38 133 ASN A O 1
ATOM 1085 N N . ALA A 1 134 ? -0.396 -32.188 -12.078 1 94.12 134 ALA A N 1
ATOM 1086 C CA . ALA A 1 134 ? -1.476 -32.438 -11.125 1 94.12 134 ALA A CA 1
ATOM 1087 C C . ALA A 1 134 ? -2.744 -32.875 -11.844 1 94.12 134 ALA A C 1
ATOM 1089 O O . ALA A 1 134 ? -2.99 -32.5 -12.992 1 94.12 134 ALA A O 1
ATOM 1090 N N . LYS A 1 135 ? -3.527 -33.688 -11.188 1 95.62 135 LYS A N 1
ATOM 1091 C CA . LYS A 1 135 ? -4.828 -34.062 -11.727 1 95.62 135 LYS A CA 1
ATOM 1092 C C . LYS A 1 135 ? -5.797 -32.875 -11.719 1 95.62 135 LYS A C 1
ATOM 1094 O O . LYS A 1 135 ? -6.664 -32.781 -12.586 1 95.62 135 LYS A O 1
ATOM 1099 N N . GLY A 1 136 ? -5.656 -32.031 -10.766 1 96.88 136 GLY A N 1
ATOM 1100 C CA . GLY A 1 136 ? -6.465 -30.812 -10.594 1 96.88 136 GLY A CA 1
ATOM 1101 C C . GLY A 1 136 ? -5.789 -29.766 -9.742 1 96.88 136 GLY A C 1
ATOM 1102 O O . GLY A 1 136 ? -4.977 -30.078 -8.867 1 96.88 136 GLY A O 1
ATOM 1103 N N . VAL A 1 137 ? -6.137 -28.5 -10 1 97.94 137 VAL A N 1
ATOM 1104 C CA . VAL A 1 137 ? -5.602 -27.375 -9.242 1 97.94 137 VAL A CA 1
ATOM 1105 C C . VAL A 1 137 ? -6.688 -26.328 -9.023 1 97.94 137 VAL A C 1
ATOM 1107 O O . VAL A 1 137 ? -7.492 -26.062 -9.922 1 97.94 137 VAL A O 1
ATOM 1110 N N . MET A 1 138 ? -6.746 -25.828 -7.824 1 98.5 138 MET A N 1
ATOM 1111 C CA . MET A 1 138 ? -7.578 -24.672 -7.504 1 98.5 138 MET A CA 1
ATOM 1112 C C . MET A 1 138 ? -6.762 -23.594 -6.793 1 98.5 138 MET A C 1
ATOM 1114 O O . MET A 1 138 ? -6.078 -23.875 -5.805 1 98.5 138 MET A O 1
ATOM 1118 N N . VAL A 1 139 ? -6.785 -22.406 -7.336 1 98.69 139 VAL A N 1
ATOM 1119 C CA . VAL A 1 139 ? -6.09 -21.281 -6.73 1 98.69 139 VAL A CA 1
ATOM 1120 C C . VAL A 1 139 ? -7.086 -20.156 -6.426 1 98.69 139 VAL A C 1
ATOM 1122 O O . VAL A 1 139 ? -7.898 -19.797 -7.281 1 98.69 139 VAL A O 1
ATOM 1125 N N . ILE A 1 140 ? -7.082 -19.719 -5.191 1 98.69 140 ILE A N 1
ATOM 1126 C CA . ILE A 1 140 ? -7.895 -18.594 -4.75 1 98.69 140 ILE A CA 1
ATOM 1127 C C . ILE A 1 140 ? -6.992 -17.484 -4.223 1 98.69 140 ILE A C 1
ATOM 1129 O O . ILE A 1 140 ? -6.113 -17.734 -3.391 1 98.69 140 ILE A O 1
ATOM 1133 N N . VAL A 1 141 ? -7.227 -16.25 -4.734 1 98.75 141 VAL A N 1
ATOM 1134 C CA . VAL A 1 141 ? -6.457 -15.102 -4.285 1 98.75 141 VAL A CA 1
ATOM 1135 C C . VAL A 1 141 ? -7.406 -14.016 -3.771 1 98.75 141 VAL A C 1
ATOM 1137 O O . VAL A 1 141 ? -8.398 -13.695 -4.43 1 98.75 141 VAL A O 1
ATOM 1140 N N . GLU A 1 142 ? -7.188 -13.562 -2.588 1 98.75 142 GLU A N 1
ATOM 1141 C CA . GLU A 1 142 ? -7.891 -12.43 -1.991 1 98.75 142 GLU A CA 1
ATOM 1142 C C . GLU A 1 142 ? -6.922 -11.297 -1.656 1 98.75 142 GLU A C 1
ATOM 1144 O O . GLU A 1 142 ? -5.91 -11.516 -0.99 1 98.75 142 GLU A O 1
ATOM 1149 N N . ALA A 1 143 ? -7.27 -10.133 -2.145 1 98.5 143 ALA A N 1
ATOM 1150 C CA . ALA A 1 143 ? -6.289 -9.062 -1.951 1 98.5 143 ALA A CA 1
ATOM 1151 C C . ALA A 1 143 ? -6.973 -7.707 -1.827 1 98.5 143 ALA A C 1
ATOM 1153 O O . ALA A 1 143 ? -8.086 -7.52 -2.322 1 98.5 143 ALA A O 1
ATOM 1154 N N . GLU A 1 144 ? -6.352 -6.828 -1.09 1 97.62 144 GLU A N 1
ATOM 1155 C CA . GLU A 1 144 ? -6.668 -5.402 -1.054 1 97.62 144 GLU A CA 1
ATOM 1156 C C . GLU A 1 144 ? -5.758 -4.609 -1.988 1 97.62 144 GLU A C 1
ATOM 1158 O O . GLU A 1 144 ? -4.559 -4.879 -2.068 1 97.62 144 GLU A O 1
ATOM 1163 N N . HIS A 1 145 ? -6.363 -3.713 -2.717 1 98 145 HIS A N 1
ATOM 1164 C CA . HIS A 1 145 ? -5.633 -2.9 -3.684 1 98 145 HIS A CA 1
ATOM 1165 C C . HIS A 1 145 ? -5.504 -1.458 -3.209 1 98 145 HIS A C 1
ATOM 1167 O O . HIS A 1 145 ? -6.508 -0.754 -3.072 1 98 145 HIS A O 1
ATOM 1173 N N . MET A 1 146 ? -4.273 -0.974 -3.111 1 97.12 146 MET A N 1
ATOM 1174 C CA . MET A 1 146 ? -4.055 0.391 -2.641 1 97.12 146 MET A CA 1
ATOM 1175 C C . MET A 1 146 ? -4.574 1.406 -3.656 1 97.12 146 MET A C 1
ATOM 1177 O O . MET A 1 146 ? -4.969 2.514 -3.285 1 97.12 146 MET A O 1
ATOM 1181 N N . CYS A 1 147 ? -4.586 1.06 -4.938 1 95.94 147 CYS A N 1
ATOM 1182 C CA . CYS A 1 147 ? -5.094 1.972 -5.957 1 95.94 147 CYS A CA 1
ATOM 1183 C C . CYS A 1 147 ? -6.59 2.191 -5.793 1 95.94 147 CYS A C 1
ATOM 1185 O O . CYS A 1 147 ? -7.145 3.156 -6.328 1 95.94 147 CYS A O 1
ATOM 1187 N N . MET A 1 148 ? -7.23 1.337 -5.047 1 93.5 148 MET A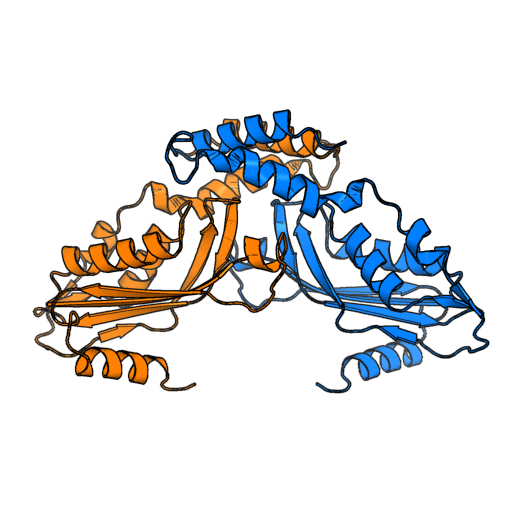 N 1
ATOM 1188 C CA . MET A 1 148 ? -8.648 1.494 -4.75 1 93.5 148 MET A CA 1
ATOM 1189 C C . MET A 1 148 ? -8.859 2.078 -3.357 1 93.5 148 MET A C 1
ATOM 1191 O O . MET A 1 148 ? -9.891 2.689 -3.082 1 93.5 148 MET A O 1
ATOM 1195 N N . THR A 1 149 ? -7.883 1.888 -2.586 1 94.88 149 THR A N 1
ATOM 1196 C CA . THR A 1 149 ? -8.023 2.221 -1.172 1 94.88 149 THR A CA 1
ATOM 1197 C C . THR A 1 149 ? -7.625 3.672 -0.917 1 94.88 149 THR A C 1
ATOM 1199 O O . THR A 1 149 ? -8.289 4.379 -0.155 1 94.88 149 THR A O 1
ATOM 1202 N N . MET A 1 150 ? -6.605 4.137 -1.622 1 95.06 150 MET A N 1
ATOM 1203 C CA . MET A 1 150 ? -6.004 5.395 -1.188 1 95.06 150 MET A CA 1
ATOM 1204 C C . MET A 1 150 ? -6.293 6.508 -2.191 1 95.06 150 MET A C 1
ATOM 1206 O O . MET A 1 150 ? -5.992 7.676 -1.932 1 95.06 150 MET A O 1
ATOM 1210 N N . ARG A 1 151 ? -6.863 6.109 -3.275 1 92.12 151 ARG A N 1
ATOM 1211 C CA . ARG A 1 151 ? -7.113 7.086 -4.332 1 92.12 151 ARG A CA 1
ATOM 1212 C C . ARG A 1 151 ? -8.359 6.723 -5.129 1 92.12 151 ARG A C 1
ATOM 1214 O O . ARG A 1 151 ? -8.875 5.609 -5.012 1 92.12 151 ARG A O 1
ATOM 1221 N N . GLY A 1 152 ? -8.773 7.703 -5.914 1 93.56 152 GLY A N 1
ATOM 1222 C CA . GLY A 1 152 ? -9.945 7.457 -6.73 1 93.56 152 GLY A CA 1
ATOM 1223 C C . GLY A 1 152 ? -11.203 7.23 -5.91 1 93.56 152 GLY A C 1
ATOM 1224 O O . GLY A 1 152 ? -11.625 8.109 -5.148 1 93.56 152 GLY A O 1
ATOM 1225 N N . ILE A 1 153 ? -11.727 6.133 -5.938 1 87 153 ILE A N 1
ATOM 1226 C CA . ILE A 1 153 ? -12.992 5.789 -5.293 1 87 153 ILE A CA 1
ATOM 1227 C C . ILE A 1 153 ? -12.789 5.684 -3.781 1 87 153 ILE A C 1
ATOM 1229 O O . ILE A 1 153 ? -13.742 5.809 -3.01 1 87 153 ILE A O 1
ATOM 1233 N N . LYS A 1 154 ? -11.594 5.465 -3.285 1 89.62 154 LYS A N 1
ATOM 1234 C CA . LYS A 1 154 ? -11.219 5.418 -1.877 1 89.62 154 LYS A CA 1
ATOM 1235 C C . LYS A 1 154 ? -12.148 4.508 -1.085 1 89.62 154 LYS A C 1
ATOM 1237 O O . LYS A 1 154 ? -12.938 4.977 -0.262 1 89.62 154 LYS A O 1
ATOM 1242 N N . LYS A 1 155 ? -12.055 3.242 -1.262 1 88.88 155 LYS A N 1
ATOM 1243 C CA . LYS A 1 155 ? -12.844 2.225 -0.573 1 88.88 155 LYS A CA 1
ATOM 1244 C C . LYS A 1 155 ? -11.953 1.336 0.294 1 88.88 155 LYS A C 1
ATOM 1246 O O . LYS A 1 155 ? -11.742 0.162 -0.019 1 88.88 155 LYS A O 1
ATOM 1251 N N . PRO A 1 156 ? -11.562 1.911 1.412 1 89.88 156 PRO A N 1
ATOM 1252 C CA . PRO A 1 156 ? -10.711 1.103 2.285 1 89.88 156 PRO A CA 1
ATOM 1253 C C . PRO A 1 156 ? -11.406 -0.168 2.775 1 89.88 156 PRO A C 1
ATOM 1255 O O . PRO A 1 156 ? -12.602 -0.151 3.057 1 89.88 156 PRO A O 1
ATOM 1258 N N . GLY A 1 157 ? -10.688 -1.247 2.816 1 89.44 157 GLY A N 1
ATOM 1259 C CA . GLY A 1 157 ? -11.203 -2.502 3.336 1 89.44 157 GLY A CA 1
ATOM 1260 C C . GLY A 1 157 ? -11.805 -3.391 2.262 1 89.44 157 GLY A C 1
ATOM 1261 O O . GLY A 1 157 ? -12.07 -4.57 2.5 1 89.44 157 GLY A O 1
ATOM 1262 N N . SER A 1 158 ? -12.07 -2.832 1.108 1 93.94 158 SER A N 1
ATOM 1263 C CA . SER A 1 158 ? -12.57 -3.652 0.009 1 93.94 158 SER A CA 1
ATOM 1264 C C . SER A 1 158 ? -11.531 -4.676 -0.434 1 93.94 158 SER A C 1
ATOM 1266 O O . SER A 1 158 ? -10.344 -4.363 -0.516 1 93.94 158 SER A O 1
ATOM 1268 N N . LYS A 1 159 ? -12.008 -5.887 -0.672 1 97.06 159 LYS A N 1
ATOM 1269 C CA . LYS A 1 159 ? -11.133 -6.961 -1.141 1 97.06 159 LYS A CA 1
ATOM 1270 C C . LYS A 1 159 ? -11.68 -7.594 -2.418 1 97.06 159 LYS A C 1
ATOM 1272 O O . LYS A 1 159 ? -12.891 -7.754 -2.57 1 97.06 159 LYS A O 1
ATOM 1277 N N . THR A 1 160 ? -10.789 -7.922 -3.244 1 97.75 160 THR A N 1
ATOM 1278 C CA . THR A 1 160 ? -11.117 -8.672 -4.453 1 97.75 160 THR A CA 1
ATOM 1279 C C . THR A 1 160 ? -10.727 -10.141 -4.293 1 97.75 160 THR A C 1
ATOM 1281 O O . THR A 1 160 ? -9.656 -10.453 -3.764 1 97.75 160 THR A O 1
ATOM 1284 N N . VAL A 1 161 ? -11.672 -11.047 -4.703 1 98.44 161 VAL A N 1
ATOM 1285 C CA . VAL A 1 161 ? -11.383 -12.477 -4.68 1 98.44 161 VAL A CA 1
ATOM 1286 C C . VAL A 1 161 ? -11.414 -13.039 -6.098 1 98.44 161 VAL A C 1
ATOM 1288 O O . VAL A 1 161 ? -12.359 -12.781 -6.852 1 98.44 161 VAL A O 1
ATOM 1291 N N . THR A 1 162 ? -10.359 -13.672 -6.52 1 98.69 162 THR A N 1
ATOM 1292 C CA . THR A 1 162 ? -10.281 -14.375 -7.797 1 98.69 162 THR A CA 1
ATOM 1293 C C . THR A 1 162 ? -10.016 -15.859 -7.582 1 98.69 162 THR A C 1
ATOM 1295 O O . THR A 1 162 ? -9.336 -16.234 -6.629 1 98.69 162 THR A O 1
ATOM 1298 N N . ALA A 1 163 ? -10.594 -16.688 -8.461 1 98.19 163 ALA A N 1
ATOM 1299 C CA . ALA A 1 163 ? -10.422 -18.141 -8.359 1 98.19 163 ALA A CA 1
ATOM 1300 C C . ALA A 1 163 ? -10.25 -18.766 -9.742 1 98.19 163 ALA A C 1
ATOM 1302 O O . ALA A 1 163 ? -10.883 -18.328 -10.711 1 98.19 163 ALA A O 1
ATOM 1303 N N . VAL A 1 164 ? -9.406 -19.703 -9.828 1 98.44 164 VAL A N 1
ATOM 1304 C CA . VAL A 1 164 ? -9.188 -20.5 -11.023 1 98.44 164 VAL A CA 1
ATOM 1305 C C . VAL A 1 164 ? -9.219 -21.984 -10.672 1 98.44 164 VAL A C 1
ATOM 1307 O O . VAL A 1 164 ? -8.656 -22.406 -9.656 1 98.44 164 VAL A O 1
ATOM 1310 N N . THR A 1 165 ? -9.938 -22.766 -11.453 1 98.25 165 THR A N 1
ATOM 1311 C CA . THR A 1 165 ? -9.961 -24.219 -11.312 1 98.25 165 THR A CA 1
ATOM 1312 C C . THR A 1 165 ? -9.5 -24.891 -12.602 1 98.25 165 THR A C 1
ATOM 1314 O O . THR A 1 165 ? -9.836 -24.438 -13.703 1 98.25 165 THR A O 1
ATOM 1317 N N . LEU A 1 166 ? -8.695 -25.859 -12.445 1 98.06 166 LEU A N 1
ATOM 1318 C CA . LEU A 1 166 ? -8.219 -26.656 -13.57 1 98.06 166 LEU A CA 1
ATOM 1319 C C . LEU A 1 166 ? -8.383 -28.156 -13.281 1 98.06 166 LEU A C 1
ATOM 1321 O O . LEU A 1 166 ? -8.438 -28.562 -12.125 1 98.06 166 LEU A O 1
ATOM 1325 N N . GLY A 1 167 ? -8.477 -29.016 -14.359 1 97.44 167 GLY A N 1
ATOM 1326 C CA . GLY A 1 167 ? -8.531 -30.453 -14.219 1 97.44 167 GLY A CA 1
ATOM 1327 C C . GLY A 1 167 ? -9.734 -30.938 -13.438 1 97.44 167 GLY A C 1
ATOM 1328 O O . GLY A 1 167 ? -10.867 -30.516 -13.711 1 97.44 167 GLY A O 1
ATOM 1329 N N . THR A 1 168 ? -9.477 -31.844 -12.461 1 95.69 168 THR A N 1
ATOM 1330 C CA . THR A 1 168 ? -10.516 -32.531 -11.719 1 95.69 168 THR A CA 1
ATOM 1331 C C . THR A 1 168 ? -11.414 -31.547 -10.984 1 95.69 168 THR A C 1
ATOM 1333 O O . THR A 1 168 ? -12.586 -31.812 -10.742 1 95.69 168 THR A O 1
ATOM 1336 N N . PHE A 1 169 ? -10.906 -30.422 -10.719 1 96.38 169 PHE A N 1
ATOM 1337 C CA . PHE A 1 169 ? -11.695 -29.422 -10 1 96.38 169 PHE A CA 1
ATOM 1338 C C . PHE A 1 169 ? -12.742 -28.797 -10.906 1 96.38 169 PHE A C 1
ATOM 1340 O O . PHE A 1 169 ? -13.797 -28.359 -10.445 1 96.38 169 PHE A O 1
ATOM 1347 N N . ASN A 1 170 ? -12.352 -28.844 -12.133 1 91.5 170 ASN A N 1
ATOM 1348 C CA . ASN A 1 170 ? -13.281 -28.219 -13.078 1 91.5 170 ASN A CA 1
ATOM 1349 C C . ASN A 1 170 ? -14.625 -28.938 -13.086 1 91.5 170 ASN A C 1
ATOM 1351 O O . ASN A 1 170 ? -14.695 -30.141 -13.32 1 91.5 170 ASN A O 1
ATOM 1355 N N . GLY A 1 171 ? -15.617 -28.391 -12.555 1 87.38 171 GLY A N 1
ATOM 1356 C CA . GLY A 1 171 ? -16.969 -28.922 -12.68 1 87.38 171 GLY A CA 1
ATOM 1357 C C . GLY A 1 171 ? -17.359 -29.844 -11.539 1 87.38 171 GLY A C 1
ATOM 1358 O O . GLY A 1 171 ? -18.312 -30.609 -11.648 1 87.38 171 GLY A O 1
ATOM 1359 N N . ASP A 1 172 ? -16.547 -30.016 -10.602 1 93.69 172 ASP A N 1
ATOM 1360 C CA . ASP A 1 172 ? -16.891 -30.812 -9.43 1 93.69 172 ASP A CA 1
ATOM 1361 C C . ASP A 1 172 ? -17.172 -29.938 -8.219 1 93.69 172 ASP A C 1
ATOM 1363 O O . ASP A 1 172 ? -16.281 -29.672 -7.41 1 93.69 172 ASP A O 1
ATOM 1367 N N . PRO A 1 173 ? -18.391 -29.656 -8.07 1 95 173 PRO A N 1
ATOM 1368 C CA . PRO A 1 173 ? -18.75 -28.719 -6.996 1 95 173 PRO A CA 1
ATOM 1369 C C . PRO A 1 173 ? -18.406 -29.266 -5.609 1 95 173 PRO A C 1
ATOM 1371 O O . PRO A 1 173 ? -18.125 -28.5 -4.695 1 95 173 PRO A O 1
ATOM 1374 N N . LYS A 1 174 ? -18.453 -30.516 -5.527 1 95.88 174 LYS A N 1
ATOM 1375 C CA . LYS A 1 174 ? -18.141 -31.125 -4.23 1 95.88 174 LYS A CA 1
ATOM 1376 C C . LYS A 1 174 ? -16.688 -30.875 -3.848 1 95.88 174 LYS A C 1
ATOM 1378 O O . LYS A 1 174 ? -16.391 -30.531 -2.701 1 95.88 174 LYS A O 1
ATOM 1383 N N . LEU A 1 175 ? -15.773 -31.078 -4.797 1 95.06 175 LEU A N 1
ATOM 1384 C CA . LEU A 1 175 ? -14.352 -30.828 -4.551 1 95.06 175 LEU A CA 1
ATOM 1385 C C . LEU A 1 175 ? -14.102 -29.359 -4.238 1 95.06 175 LEU A C 1
ATOM 1387 O O . LEU A 1 175 ? -13.32 -29.047 -3.336 1 95.06 175 LEU A O 1
ATOM 1391 N N . ILE A 1 176 ? -14.773 -28.5 -4.926 1 96.94 176 ILE A N 1
ATOM 1392 C CA . ILE A 1 176 ? -14.633 -27.062 -4.742 1 96.94 176 ILE A CA 1
ATOM 1393 C C . ILE A 1 176 ? -15.117 -26.672 -3.348 1 96.94 176 ILE A C 1
ATOM 1395 O O . ILE A 1 176 ? -14.422 -25.953 -2.627 1 96.94 176 ILE A O 1
ATOM 1399 N N . ASP A 1 177 ? -16.203 -27.219 -2.961 1 96.81 177 ASP A N 1
ATOM 1400 C CA . ASP A 1 177 ? -16.766 -26.938 -1.64 1 96.81 177 ASP A CA 1
ATOM 1401 C C . ASP A 1 177 ? -15.82 -27.422 -0.538 1 96.81 177 ASP A C 1
ATO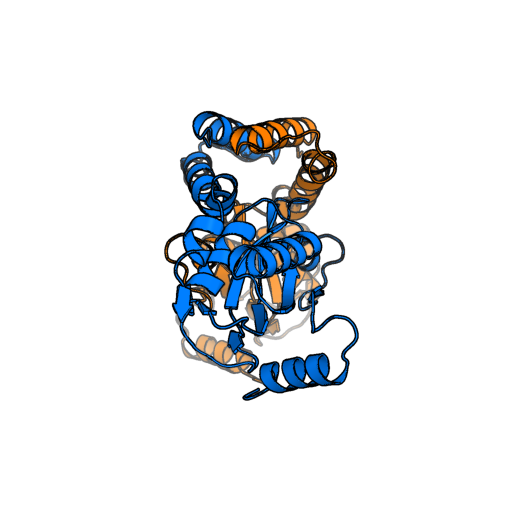M 1403 O O . ASP A 1 177 ? -15.688 -26.766 0.501 1 96.81 177 ASP A O 1
ATOM 1407 N N . GLN A 1 178 ? -15.289 -28.547 -0.779 1 96 178 GLN A N 1
ATOM 1408 C CA . GLN A 1 178 ? -14.344 -29.094 0.191 1 96 178 GLN A CA 1
ATOM 1409 C C . GLN A 1 178 ? -13.164 -28.141 0.387 1 96 178 GLN A C 1
ATOM 1411 O O . GLN A 1 178 ? -12.734 -27.906 1.518 1 96 178 GLN A O 1
ATOM 1416 N N . VAL A 1 179 ? -12.656 -27.562 -0.684 1 97.06 179 VAL A N 1
ATOM 1417 C CA . VAL A 1 179 ? -11.523 -26.656 -0.611 1 97.06 179 VAL A CA 1
ATOM 1418 C C . VAL A 1 179 ? -11.922 -25.406 0.174 1 97.06 179 VAL A C 1
ATOM 1420 O O . VAL A 1 179 ? -11.18 -24.953 1.056 1 97.06 179 VAL A O 1
ATOM 1423 N N . TYR A 1 180 ? -13.109 -24.859 -0.046 1 97 180 TYR A N 1
ATOM 1424 C CA . TYR A 1 180 ? -13.57 -23.688 0.678 1 97 180 TYR A CA 1
ATOM 1425 C C . TYR A 1 180 ? -13.711 -23.984 2.166 1 97 180 TYR A C 1
ATOM 1427 O O . TYR A 1 180 ? -13.375 -23.141 3.008 1 97 180 TYR A O 1
ATOM 1435 N N . SER A 1 181 ? -14.195 -25.172 2.441 1 96.62 181 SER A N 1
ATOM 1436 C CA . SER A 1 181 ? -14.312 -25.578 3.838 1 96.62 181 SER A CA 1
ATOM 1437 C C . SER A 1 181 ? -12.945 -25.656 4.512 1 96.62 181 SER A C 1
ATOM 1439 O O . SER A 1 181 ? -12.789 -25.219 5.656 1 96.62 181 SER A O 1
ATOM 1441 N N . MET A 1 182 ? -12.016 -26.188 3.785 1 96.06 182 MET A N 1
ATOM 1442 C CA . MET A 1 182 ? -10.664 -26.312 4.312 1 96.06 182 MET A CA 1
ATOM 1443 C C . MET A 1 182 ? -10.039 -24.938 4.547 1 96.06 182 MET A C 1
ATOM 1445 O O . MET A 1 182 ? -9.32 -24.734 5.527 1 96.06 182 MET A O 1
ATOM 1449 N N . ILE A 1 183 ? -10.289 -24 3.719 1 95.75 183 ILE A N 1
ATOM 1450 C CA . ILE A 1 183 ? -9.742 -22.641 3.832 1 95.75 183 ILE A CA 1
ATOM 1451 C C . ILE A 1 183 ? -10.289 -21.969 5.086 1 95.75 183 ILE A C 1
ATOM 1453 O O . ILE A 1 183 ? -9.57 -21.234 5.766 1 95.75 183 ILE A O 1
ATOM 1457 N N . ASN A 1 184 ? -11.461 -22.266 5.441 1 94.75 184 ASN A N 1
ATOM 1458 C CA . ASN A 1 184 ? -12.148 -21.578 6.539 1 94.75 184 ASN A CA 1
ATOM 1459 C C . ASN A 1 184 ? -11.875 -22.266 7.875 1 94.75 184 ASN A C 1
ATOM 1461 O O . ASN A 1 184 ? -12.312 -21.781 8.922 1 94.75 184 ASN A O 1
ATOM 1465 N N . MET A 1 185 ? -11.203 -23.312 7.785 1 89.94 185 MET A N 1
ATOM 1466 C CA . MET A 1 185 ? -10.836 -23.984 9.031 1 89.94 185 MET A CA 1
ATOM 1467 C C . MET A 1 185 ? -9.969 -23.078 9.898 1 89.94 185 MET A C 1
ATOM 1469 O O . MET A 1 185 ? -9.023 -22.469 9.406 1 89.94 185 MET A O 1
ATOM 1473 N N . GLY A 1 186 ? -10.336 -22.984 11.109 1 79.88 186 GLY A N 1
ATOM 1474 C CA . GLY A 1 186 ? -9.562 -22.219 12.07 1 79.88 186 GLY A CA 1
ATOM 1475 C C . GLY A 1 186 ? -9.945 -20.75 12.117 1 79.88 186 GLY A C 1
ATOM 1476 O O . GLY A 1 186 ? -9.312 -19.953 12.82 1 79.88 186 GLY A O 1
ATOM 1477 N N . LYS A 1 187 ? -10.688 -20.281 11.352 1 76.19 187 LYS A N 1
ATOM 1478 C CA . LYS A 1 187 ? -11.148 -18.891 11.391 1 76.19 187 LYS A CA 1
ATOM 1479 C C . LYS A 1 187 ? -12.281 -18.719 12.398 1 76.19 187 LYS A C 1
ATOM 1481 O O . LYS A 1 187 ? -13.055 -19.656 12.641 1 76.19 187 LYS A O 1
ATOM 1486 N N . MET B 1 1 ? 3.021 23.5 -9.891 1 80.56 1 MET B N 1
ATOM 1487 C CA . MET B 1 1 ? 2.082 22.703 -10.664 1 80.56 1 MET B CA 1
ATOM 1488 C C . MET B 1 1 ? 2.719 21.391 -11.109 1 80.56 1 MET B C 1
ATOM 1490 O O . MET B 1 1 ? 3.924 21.328 -11.359 1 80.56 1 MET B O 1
ATOM 1494 N N . ILE B 1 2 ? 2.016 20.281 -10.969 1 92.75 2 ILE B N 1
ATOM 1495 C CA . ILE B 1 2 ? 2.529 18.953 -11.32 1 92.75 2 ILE B CA 1
ATOM 1496 C C . ILE B 1 2 ? 2.703 18.859 -12.828 1 92.75 2 ILE B C 1
ATOM 1498 O O . ILE B 1 2 ? 1.815 19.25 -13.594 1 92.75 2 ILE B O 1
ATOM 1502 N N . ASP B 1 3 ? 3.84 18.609 -13.281 1 97.31 3 ASP B N 1
ATOM 1503 C CA . ASP B 1 3 ? 4.172 18.406 -14.688 1 97.31 3 ASP B CA 1
ATOM 1504 C C . ASP B 1 3 ? 3.83 16.984 -15.117 1 97.31 3 ASP B C 1
ATOM 1506 O O . ASP B 1 3 ? 4.688 16.094 -15.086 1 97.31 3 ASP B O 1
ATOM 1510 N N . GLU B 1 4 ? 2.668 16.797 -15.641 1 97.69 4 GLU B N 1
ATOM 1511 C CA . GLU B 1 4 ? 2.178 15.469 -15.984 1 97.69 4 GLU B CA 1
ATOM 1512 C C . GLU B 1 4 ? 2.969 14.875 -17.141 1 97.69 4 GLU B C 1
ATOM 1514 O O . GLU B 1 4 ? 3.213 13.672 -17.188 1 97.69 4 GLU B O 1
ATOM 1519 N N . THR B 1 5 ? 3.312 15.695 -18.094 1 98.31 5 THR B N 1
ATOM 1520 C CA . THR B 1 5 ? 4.062 15.227 -19.25 1 98.31 5 THR B CA 1
ATOM 1521 C C . THR B 1 5 ? 5.398 14.625 -18.828 1 98.31 5 THR B C 1
ATOM 1523 O O . THR B 1 5 ? 5.789 13.562 -19.312 1 98.31 5 THR B O 1
ATOM 1526 N N . LYS B 1 6 ? 6.027 15.32 -17.969 1 98.56 6 LYS B N 1
ATOM 1527 C CA . LYS B 1 6 ? 7.305 14.844 -17.438 1 98.56 6 LYS B CA 1
ATOM 1528 C C . LYS B 1 6 ? 7.133 13.539 -16.672 1 98.56 6 LYS B C 1
ATOM 1530 O O . LYS B 1 6 ? 7.961 12.633 -16.781 1 98.56 6 LYS B O 1
ATOM 1535 N N . ILE B 1 7 ? 6.082 13.375 -15.883 1 98.69 7 ILE B N 1
ATOM 1536 C CA . ILE B 1 7 ? 5.801 12.148 -15.133 1 98.69 7 ILE B CA 1
ATOM 1537 C C . ILE B 1 7 ? 5.574 11 -16.109 1 98.69 7 ILE B C 1
ATOM 1539 O O . ILE B 1 7 ? 6.129 9.914 -15.93 1 98.69 7 ILE B O 1
ATOM 1543 N N . LYS B 1 8 ? 4.793 11.266 -17.156 1 98.69 8 LYS B N 1
ATOM 1544 C CA . LYS B 1 8 ? 4.496 10.219 -18.125 1 98.69 8 LYS B CA 1
ATOM 1545 C C . LYS B 1 8 ? 5.77 9.695 -18.781 1 98.69 8 LYS B C 1
ATOM 1547 O O . LYS B 1 8 ? 5.949 8.484 -18.922 1 98.69 8 LYS B O 1
ATOM 1552 N N . LYS B 1 9 ? 6.59 10.594 -19.125 1 98.75 9 LYS B N 1
ATOM 1553 C CA . LYS B 1 9 ? 7.871 10.219 -19.719 1 98.75 9 LYS B CA 1
ATOM 1554 C C . LYS B 1 9 ? 8.703 9.383 -18.75 1 98.75 9 LYS B C 1
ATOM 1556 O O . LYS B 1 9 ? 9.266 8.352 -19.125 1 98.75 9 LYS B O 1
ATOM 1561 N N . ALA B 1 10 ? 8.773 9.836 -17.547 1 98.75 10 ALA B N 1
ATOM 1562 C CA . ALA B 1 10 ? 9.555 9.148 -16.531 1 98.75 10 ALA B CA 1
ATOM 1563 C C . ALA B 1 10 ? 9.008 7.75 -16.266 1 98.75 10 ALA B C 1
ATOM 1565 O O . ALA B 1 10 ? 9.781 6.793 -16.141 1 98.75 10 ALA B O 1
ATOM 1566 N N . VAL B 1 11 ? 7.723 7.625 -16.203 1 98.69 11 VAL B N 1
ATOM 1567 C CA . VAL B 1 11 ? 7.105 6.332 -15.93 1 98.69 11 VAL B CA 1
ATOM 1568 C C . VAL B 1 11 ? 7.383 5.375 -17.094 1 98.69 11 VAL B C 1
ATOM 1570 O O . VAL B 1 11 ? 7.676 4.195 -16.875 1 98.69 11 VAL B O 1
ATOM 1573 N N . ARG B 1 12 ? 7.285 5.875 -18.297 1 98.69 12 ARG B N 1
ATOM 1574 C CA . ARG B 1 12 ? 7.625 5.035 -19.438 1 98.69 12 ARG B CA 1
ATOM 1575 C C . ARG B 1 12 ? 9.062 4.539 -19.359 1 98.69 12 ARG B C 1
ATOM 1577 O O . ARG B 1 12 ? 9.336 3.365 -19.609 1 98.69 12 ARG B O 1
ATOM 1584 N N . MET B 1 13 ? 9.938 5.395 -18.953 1 98.69 13 MET B N 1
ATOM 1585 C CA . MET B 1 13 ? 11.336 5.023 -18.766 1 98.69 13 MET B CA 1
ATOM 1586 C C . MET B 1 13 ? 11.461 3.922 -17.703 1 98.69 13 MET B C 1
ATOM 1588 O O . MET B 1 13 ? 12.25 2.992 -17.875 1 98.69 13 MET B O 1
ATOM 1592 N N . ILE B 1 14 ? 10.688 4.027 -16.656 1 98.62 14 ILE B N 1
ATOM 1593 C CA . ILE B 1 14 ? 10.734 3.037 -15.578 1 98.62 14 ILE B CA 1
ATOM 1594 C C . ILE B 1 14 ? 10.258 1.685 -16.109 1 98.62 14 ILE B C 1
ATOM 1596 O O . ILE B 1 14 ? 10.883 0.656 -15.844 1 98.62 14 ILE B O 1
ATOM 1600 N N . ILE B 1 15 ? 9.156 1.71 -16.844 1 98.5 15 ILE B N 1
ATOM 1601 C CA . ILE B 1 15 ? 8.609 0.478 -17.406 1 98.5 15 ILE B CA 1
ATOM 1602 C C . ILE B 1 15 ? 9.656 -0.208 -18.266 1 98.5 15 ILE B C 1
ATOM 1604 O O . ILE B 1 15 ? 9.898 -1.411 -18.141 1 98.5 15 ILE B O 1
ATOM 1608 N N . GLU B 1 16 ? 10.359 0.537 -19.078 1 98.31 16 GLU B N 1
ATOM 1609 C CA . GLU B 1 16 ? 11.422 0.002 -19.922 1 98.31 16 GLU B CA 1
ATOM 1610 C C . GLU B 1 16 ? 12.586 -0.513 -19.062 1 98.31 16 GLU B C 1
ATOM 1612 O O . GLU B 1 16 ? 13.133 -1.584 -19.344 1 98.31 16 GLU B O 1
ATOM 1617 N N . ALA B 1 17 ? 12.859 0.234 -18.078 1 98.38 17 ALA B N 1
ATOM 1618 C CA . ALA B 1 17 ? 14.039 -0.046 -17.266 1 98.38 17 ALA B CA 1
ATOM 1619 C C . ALA B 1 17 ? 13.867 -1.348 -16.484 1 98.38 17 ALA B C 1
ATOM 1621 O O . ALA B 1 17 ? 14.844 -2.051 -16.219 1 98.38 17 ALA B O 1
ATOM 1622 N N . ILE B 1 18 ? 12.648 -1.69 -16.141 1 97.5 18 ILE B N 1
ATOM 1623 C CA . ILE B 1 18 ? 12.438 -2.904 -15.367 1 97.5 18 ILE B CA 1
ATOM 1624 C C . ILE B 1 18 ? 12.32 -4.105 -16.297 1 97.5 18 ILE B C 1
ATOM 1626 O O . ILE B 1 18 ? 12.18 -5.242 -15.852 1 97.5 18 ILE B O 1
ATOM 1630 N N . GLY B 1 19 ? 12.344 -3.869 -17.625 1 96.5 19 GLY B N 1
ATOM 1631 C CA . GLY B 1 19 ? 12.367 -4.945 -18.594 1 96.5 19 GLY B CA 1
ATOM 1632 C C . GLY B 1 19 ? 10.992 -5.258 -19.172 1 96.5 19 GLY B C 1
ATOM 1633 O O . GLY B 1 19 ? 10.781 -6.34 -19.7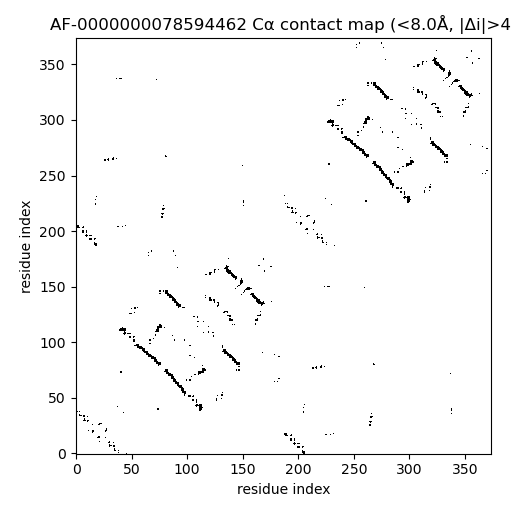19 1 96.5 19 GLY B O 1
ATOM 1634 N N . GLU B 1 20 ? 10.07 -4.305 -19.031 1 97 20 GLU B N 1
ATOM 1635 C CA . GLU B 1 20 ? 8.719 -4.5 -19.562 1 97 20 GLU B CA 1
ATOM 1636 C C . GLU B 1 20 ? 8.531 -3.764 -20.875 1 97 20 GLU B C 1
ATOM 1638 O O . GLU B 1 20 ? 9.336 -2.898 -21.234 1 97 20 GLU B O 1
ATOM 1643 N N . ASN B 1 21 ? 7.531 -4.258 -21.625 1 96.38 21 ASN B N 1
ATOM 1644 C CA . ASN B 1 21 ? 7.102 -3.572 -22.828 1 96.38 21 ASN B CA 1
ATOM 1645 C C . ASN B 1 21 ? 6.074 -2.484 -22.531 1 96.38 21 ASN B C 1
ATOM 1647 O O . ASN B 1 21 ? 4.922 -2.783 -22.203 1 96.38 21 ASN B O 1
ATOM 1651 N N . PRO B 1 22 ? 6.504 -1.244 -22.641 1 96.69 22 PRO B N 1
ATOM 1652 C CA . PRO B 1 22 ? 5.59 -0.156 -22.281 1 96.69 22 PRO B CA 1
ATOM 1653 C C . PRO B 1 22 ? 4.375 -0.085 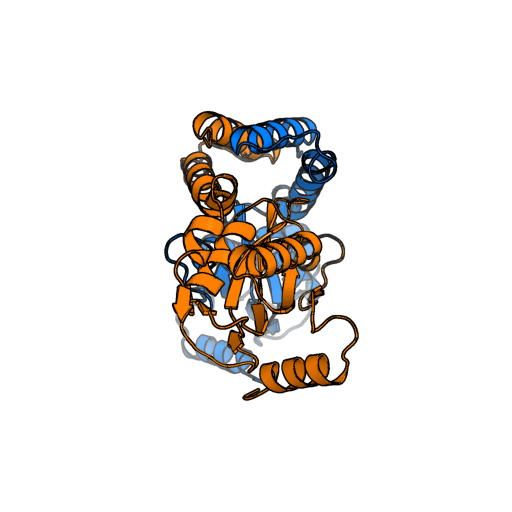-23.219 1 96.69 22 PRO B C 1
ATOM 1655 O O . PRO B 1 22 ? 3.396 0.595 -22.891 1 96.69 22 PRO B O 1
ATOM 1658 N N . ASP B 1 23 ? 4.414 -0.826 -24.312 1 96.81 23 ASP B N 1
ATOM 1659 C CA . ASP B 1 23 ? 3.344 -0.717 -25.297 1 96.81 23 ASP B CA 1
ATOM 1660 C C . ASP B 1 23 ? 2.355 -1.875 -25.172 1 96.81 23 ASP B C 1
ATOM 1662 O O . ASP B 1 23 ? 1.385 -1.957 -25.922 1 96.81 23 ASP B O 1
ATOM 1666 N N . ARG B 1 24 ? 2.576 -2.732 -24.203 1 95.31 24 ARG B N 1
ATOM 1667 C CA . ARG B 1 24 ? 1.605 -3.811 -24.062 1 95.31 24 ARG B CA 1
ATOM 1668 C C . ARG B 1 24 ? 0.324 -3.307 -23.406 1 95.31 24 ARG B C 1
ATOM 1670 O O . ARG B 1 24 ? 0.339 -2.301 -22.688 1 95.31 24 ARG B O 1
ATOM 1677 N N . GLU B 1 25 ? -0.817 -3.973 -23.594 1 93.12 25 GLU B N 1
ATOM 1678 C CA . GLU B 1 25 ? -2.158 -3.561 -23.188 1 93.12 25 GLU B CA 1
ATOM 1679 C C . GLU B 1 25 ? -2.205 -3.211 -21.703 1 93.12 25 GLU B C 1
ATOM 1681 O O . GLU B 1 25 ? -2.707 -2.15 -21.328 1 93.12 25 GLU B O 1
ATOM 1686 N N . GLY B 1 26 ? -1.623 -3.869 -20.844 1 92.38 26 GLY B N 1
ATOM 1687 C CA . GLY B 1 26 ? -1.683 -3.668 -19.406 1 92.38 26 GLY B CA 1
ATOM 1688 C C . GLY B 1 26 ? -0.864 -2.48 -18.938 1 92.38 26 GLY B C 1
ATOM 1689 O O . GLY B 1 26 ? -1.157 -1.891 -17.891 1 92.38 26 GLY B O 1
ATOM 1690 N N . LEU B 1 27 ? 0.089 -1.99 -19.766 1 97.31 27 LEU B N 1
ATOM 1691 C CA . LEU B 1 27 ? 1.021 -0.962 -19.312 1 97.31 27 LEU B CA 1
ATOM 1692 C C . LEU B 1 27 ? 0.914 0.287 -20.188 1 97.31 27 LEU B C 1
ATOM 1694 O O . LEU B 1 27 ? 1.426 1.348 -19.812 1 97.31 27 LEU B O 1
ATOM 1698 N N . LEU B 1 28 ? 0.128 0.181 -21.266 1 97.12 28 LEU B N 1
ATOM 1699 C CA . LEU B 1 28 ? 0.049 1.249 -22.25 1 97.12 28 LEU B CA 1
ATOM 1700 C C . LEU B 1 28 ? -0.417 2.553 -21.609 1 97.12 28 LEU B C 1
ATOM 1702 O O . LEU B 1 28 ? 0.136 3.617 -21.891 1 97.12 28 LEU B O 1
ATOM 1706 N N . GLN B 1 29 ? -1.404 2.469 -20.766 1 97.88 29 GLN B N 1
ATOM 1707 C CA . GLN B 1 29 ? -1.99 3.662 -20.172 1 97.88 29 GLN B CA 1
ATOM 1708 C C . GLN B 1 29 ? -1.422 3.904 -18.766 1 97.88 29 GLN B C 1
ATOM 1710 O O . GLN B 1 29 ? -1.852 4.824 -18.078 1 97.88 29 GLN B O 1
ATOM 1715 N N . THR B 1 30 ? -0.48 3.098 -18.375 1 98.31 30 THR B N 1
ATOM 1716 C CA . THR B 1 30 ? 0.068 3.172 -17.016 1 98.31 30 THR B CA 1
ATOM 1717 C C . THR B 1 30 ? 0.722 4.527 -16.781 1 98.31 30 THR B C 1
ATOM 1719 O O . THR B 1 30 ? 0.5 5.152 -15.734 1 98.31 30 THR B O 1
ATOM 1722 N N . PRO B 1 31 ? 1.477 5.102 -17.734 1 98.56 31 PRO B N 1
ATOM 1723 C CA . PRO B 1 31 ? 2.068 6.418 -17.5 1 98.56 31 PRO B CA 1
ATOM 1724 C C . PRO B 1 31 ? 1.02 7.492 -17.219 1 98.56 31 PRO B C 1
ATOM 1726 O O . PRO B 1 31 ? 1.187 8.289 -16.281 1 98.56 31 PRO B O 1
ATOM 1729 N N . ASP B 1 32 ? -0.095 7.441 -17.922 1 98.44 32 ASP B N 1
ATOM 1730 C CA . ASP B 1 32 ? -1.171 8.406 -17.719 1 98.44 32 ASP B CA 1
ATOM 1731 C C . ASP B 1 32 ? -1.826 8.211 -16.359 1 98.44 32 ASP B C 1
ATOM 1733 O O . ASP B 1 32 ? -2.076 9.18 -15.633 1 98.44 32 ASP B O 1
ATOM 1737 N N . ARG B 1 33 ? -2.072 7.004 -16.031 1 98.19 33 ARG B N 1
ATOM 1738 C CA . ARG B 1 33 ? -2.727 6.68 -14.758 1 98.19 33 ARG B CA 1
ATOM 1739 C C . ARG B 1 33 ? -1.858 7.09 -13.578 1 98.19 33 ARG B C 1
ATOM 1741 O O . ARG B 1 33 ? -2.361 7.633 -12.586 1 98.19 33 ARG B O 1
ATOM 1748 N N . ILE B 1 34 ? -0.539 6.867 -13.688 1 98.44 34 ILE B N 1
ATOM 1749 C CA . ILE B 1 34 ? 0.371 7.207 -12.602 1 98.44 34 ILE B CA 1
ATOM 1750 C C . ILE B 1 34 ? 0.508 8.719 -12.5 1 98.44 34 ILE B C 1
ATOM 1752 O O . ILE B 1 34 ? 0.583 9.273 -11.398 1 98.44 34 ILE B O 1
ATOM 1756 N N . ALA B 1 35 ? 0.481 9.391 -13.625 1 98.44 35 ALA B N 1
ATOM 1757 C CA . ALA B 1 35 ? 0.515 10.852 -13.586 1 98.44 35 ALA B CA 1
ATOM 1758 C C . ALA B 1 35 ? -0.699 11.414 -12.852 1 98.44 35 ALA B C 1
ATOM 1760 O O . ALA B 1 35 ? -0.562 12.273 -11.977 1 98.44 35 ALA B O 1
ATOM 1761 N N . ARG B 1 36 ? -1.843 10.891 -13.156 1 97.44 36 ARG B N 1
ATOM 1762 C CA . ARG B 1 36 ? -3.066 11.32 -12.484 1 97.44 36 ARG B CA 1
ATOM 1763 C C . ARG B 1 36 ? -3.029 10.969 -11 1 97.44 36 ARG B C 1
ATOM 1765 O O . ARG B 1 36 ? -3.471 11.758 -10.164 1 97.44 36 ARG B O 1
ATOM 1772 N N . MET B 1 37 ? -2.535 9.828 -10.781 1 98.06 37 MET B N 1
ATOM 1773 C CA . MET B 1 37 ? -2.424 9.398 -9.391 1 98.06 37 MET B CA 1
ATOM 1774 C C . MET B 1 37 ? -1.55 10.367 -8.594 1 98.06 37 MET B C 1
ATOM 1776 O O . MET B 1 37 ? -1.933 10.805 -7.512 1 98.06 37 MET B O 1
ATOM 1780 N N . TYR B 1 38 ? -0.363 10.672 -9.125 1 98.12 38 TYR B N 1
ATOM 1781 C CA . TYR B 1 38 ? 0.564 11.539 -8.406 1 98.12 38 TYR B CA 1
ATOM 1782 C C . TYR B 1 38 ? -0.032 12.93 -8.211 1 98.12 38 TYR B C 1
ATOM 1784 O O . TYR B 1 38 ? 0.201 13.578 -7.188 1 98.12 38 TYR B O 1
ATOM 1792 N N . LYS B 1 39 ? -0.815 13.375 -9.164 1 97.19 39 LYS B N 1
ATOM 1793 C CA . LYS B 1 39 ? -1.52 14.641 -9.008 1 97.19 39 LYS B CA 1
ATOM 1794 C C . LYS B 1 39 ? -2.463 14.602 -7.805 1 97.19 39 LYS B C 1
ATOM 1796 O O . LYS B 1 39 ? -2.576 15.578 -7.066 1 97.19 39 LYS B O 1
ATOM 1801 N N . GLU B 1 40 ? -3.031 13.516 -7.633 1 97.12 40 GLU B N 1
ATOM 1802 C CA . GLU B 1 40 ? -4.004 13.344 -6.559 1 97.12 40 GLU B CA 1
ATOM 1803 C C . GLU B 1 40 ? -3.312 13.148 -5.211 1 97.12 40 GLU B C 1
ATOM 1805 O O . GLU B 1 40 ? -3.59 13.867 -4.254 1 97.12 40 GLU B O 1
ATOM 1810 N N . VAL B 1 41 ? -2.334 12.242 -5.172 1 97.5 41 VAL B N 1
ATOM 1811 C CA . VAL B 1 41 ? -1.81 11.805 -3.883 1 97.5 41 VAL B CA 1
ATOM 1812 C C . VAL B 1 41 ? -0.771 12.805 -3.381 1 97.5 41 VAL B C 1
ATOM 1814 O O . VAL B 1 41 ? -0.375 12.766 -2.213 1 97.5 41 VAL B O 1
ATOM 1817 N N . PHE B 1 42 ? -0.319 13.758 -4.234 1 98.06 42 PHE B N 1
ATOM 1818 C CA . PHE B 1 42 ? 0.622 14.789 -3.803 1 98.06 42 PHE B CA 1
ATOM 1819 C C . PHE B 1 42 ? -0.007 16.172 -3.898 1 98.06 42 PHE B C 1
ATOM 1821 O O . PHE B 1 42 ? 0.703 17.188 -3.951 1 98.06 42 PHE B O 1
ATOM 1828 N N . LYS B 1 43 ? -1.306 16.234 -3.896 1 96.88 43 LYS B N 1
ATOM 1829 C CA . LYS B 1 43 ? -2.008 17.5 -4.055 1 96.88 43 LYS B CA 1
ATOM 1830 C C . LYS B 1 43 ? -1.759 18.422 -2.865 1 96.88 43 LYS B C 1
ATOM 1832 O O . LYS B 1 43 ? -1.904 19.641 -2.973 1 96.88 43 LYS B O 1
ATOM 1837 N N . GLY B 1 44 ? -1.359 17.891 -1.748 1 96.81 44 GLY B N 1
ATOM 1838 C CA . GLY B 1 44 ? -1.115 18.656 -0.541 1 96.81 44 GLY B CA 1
ATOM 1839 C C . GLY B 1 44 ? 0.107 19.547 -0.639 1 96.81 44 GLY B C 1
ATOM 1840 O O . GLY B 1 44 ? 0.274 20.484 0.16 1 96.81 44 GLY B O 1
ATOM 1841 N N . LEU B 1 45 ? 0.991 19.281 -1.586 1 95.69 45 LEU B N 1
ATOM 1842 C CA . LEU B 1 45 ? 2.199 20.078 -1.782 1 95.69 45 LEU B CA 1
ATOM 1843 C C . LEU B 1 45 ? 1.852 21.531 -2.074 1 95.69 45 LEU B C 1
ATOM 1845 O O . LEU B 1 45 ? 2.615 22.438 -1.731 1 95.69 45 LEU B O 1
ATOM 1849 N N . ASN B 1 46 ? 0.679 21.75 -2.566 1 92.12 46 ASN B N 1
ATOM 1850 C CA . ASN B 1 46 ? 0.273 23.094 -2.947 1 92.12 46 ASN B CA 1
ATOM 1851 C C . ASN B 1 46 ? -0.849 23.625 -2.055 1 92.12 46 ASN B C 1
ATOM 1853 O O . ASN B 1 46 ? -1.605 24.5 -2.457 1 92.12 46 ASN B O 1
ATOM 1857 N N . GLN B 1 47 ? -0.979 23.047 -0.935 1 94.69 47 GLN B N 1
ATOM 1858 C CA . GLN B 1 47 ? -2.064 23.453 -0.046 1 94.69 47 GLN B CA 1
ATOM 1859 C C . GLN B 1 47 ? -1.524 23.938 1.299 1 94.69 47 GLN B C 1
ATOM 1861 O O . GLN B 1 47 ? -0.441 23.516 1.721 1 94.69 47 GLN B O 1
ATOM 1866 N N . ASP B 1 48 ? -2.254 24.875 1.812 1 94.06 48 ASP B N 1
ATOM 1867 C CA . ASP B 1 48 ? -2.012 25.406 3.15 1 94.06 48 ASP B CA 1
ATOM 1868 C C . ASP B 1 48 ? -3.152 25.047 4.098 1 94.06 48 ASP B C 1
ATOM 1870 O O . ASP B 1 48 ? -4.324 25.281 3.793 1 94.06 48 ASP B O 1
ATOM 1874 N N . PRO B 1 49 ? -2.764 24.469 5.223 1 93.25 49 PRO B N 1
ATOM 1875 C CA . PRO B 1 49 ? -3.836 24.094 6.145 1 93.25 49 PRO B CA 1
ATOM 1876 C C . PRO B 1 49 ? -4.562 25.297 6.734 1 93.25 49 PRO B C 1
ATOM 1878 O O . PRO B 1 49 ? -5.641 25.141 7.316 1 93.25 49 PRO B O 1
ATOM 1881 N N . GLU B 1 50 ? -3.992 26.484 6.641 1 93.12 50 GLU B N 1
ATOM 1882 C CA . GLU B 1 50 ? -4.598 27.703 7.188 1 93.12 50 GLU B CA 1
ATOM 1883 C C . GLU B 1 50 ? -6.016 27.891 6.66 1 93.12 50 GLU B C 1
ATOM 1885 O O . GLU B 1 50 ? -6.902 28.328 7.402 1 93.12 50 GLU B O 1
ATOM 1890 N N . LYS B 1 51 ? -6.176 27.547 5.418 1 90.12 51 LYS B N 1
ATOM 1891 C CA . LYS B 1 51 ? -7.48 27.719 4.785 1 90.12 51 LYS B CA 1
ATOM 1892 C C . LYS B 1 51 ? -8.555 26.906 5.512 1 90.12 51 LYS B C 1
ATOM 1894 O O . LYS B 1 51 ? -9.703 27.344 5.617 1 90.12 51 LYS B O 1
ATOM 1899 N N . HIS B 1 52 ? -8.234 25.797 6.059 1 89.94 52 HIS B N 1
ATOM 1900 C CA . HIS B 1 52 ? -9.18 24.906 6.734 1 89.94 52 HIS B CA 1
ATOM 1901 C C . HIS B 1 52 ? -9.328 25.281 8.203 1 89.94 52 HIS B C 1
ATOM 1903 O O . HIS B 1 52 ? -10.43 25.219 8.758 1 89.94 52 HIS B O 1
ATOM 1909 N N . LEU B 1 53 ? -8.328 25.812 8.828 1 91.38 53 LEU B N 1
ATOM 1910 C CA . LEU B 1 53 ? -8.281 26 10.273 1 91.38 53 LEU B CA 1
ATOM 1911 C C . LEU B 1 53 ? -8.719 27.391 10.672 1 91.38 53 LEU B C 1
ATOM 1913 O O . LEU B 1 53 ? -8.891 27.688 11.852 1 91.38 53 LEU B O 1
ATOM 1917 N N . SER B 1 54 ? -9 28.172 9.688 1 86.19 54 SER B N 1
ATOM 1918 C CA . SER B 1 54 ? -9.438 29.531 9.969 1 86.19 54 SER B CA 1
ATOM 1919 C C . SER B 1 54 ? -10.938 29.578 10.227 1 86.19 54 SER B C 1
ATOM 1921 O O . SER B 1 54 ? -11.453 30.594 10.719 1 86.19 54 SER B O 1
ATOM 1923 N N . LYS B 1 55 ? -11.688 28.516 9.953 1 82.12 55 LYS B N 1
ATOM 1924 C CA . LYS B 1 55 ? -13.125 28.469 10.211 1 82.12 55 LYS B CA 1
ATOM 1925 C C . LYS B 1 55 ? -13.406 27.938 11.617 1 82.12 55 LYS B C 1
ATOM 1927 O O . LYS B 1 55 ? -13.469 26.719 11.82 1 82.12 55 LYS B O 1
ATOM 1932 N N . MET B 1 56 ? -13.516 28.922 12.492 1 84.44 56 MET B N 1
ATOM 1933 C CA . MET B 1 56 ? -13.656 28.562 13.898 1 84.44 56 MET B CA 1
ATOM 1934 C C . MET B 1 56 ? -14.984 29.062 14.453 1 84.44 56 MET B C 1
ATOM 1936 O O . MET B 1 56 ? -15.625 29.938 13.859 1 84.44 56 MET B O 1
ATOM 1940 N N . PHE B 1 57 ? -15.359 28.359 15.516 1 85.44 57 PHE B N 1
ATOM 1941 C CA . PHE B 1 57 ? -16.547 28.719 16.281 1 85.44 57 PHE B CA 1
ATOM 1942 C C . PHE B 1 57 ? -16.188 29.047 17.719 1 85.44 57 PHE B C 1
ATOM 1944 O O . PHE B 1 57 ? -15.266 28.453 18.281 1 85.44 57 PHE B O 1
ATOM 1951 N N . THR B 1 58 ? -16.953 30.031 18.219 1 83.81 58 THR B N 1
ATOM 1952 C CA . THR B 1 58 ? -16.719 30.406 19.609 1 83.81 58 THR B CA 1
ATOM 1953 C C . THR B 1 58 ? -17.359 29.422 20.578 1 83.81 58 THR B C 1
ATOM 1955 O O . THR B 1 58 ? -18.531 29.078 20.422 1 83.81 58 THR B O 1
ATOM 1958 N N . LEU B 1 59 ? -16.531 28.781 21.297 1 78.25 59 LEU B N 1
ATOM 1959 C CA . LEU B 1 59 ? -17 27.906 22.375 1 78.25 59 LEU B CA 1
ATOM 1960 C C . LEU B 1 59 ? -16.109 28.062 23.609 1 78.25 59 LEU B C 1
ATOM 1962 O O . LEU B 1 59 ? -14.961 27.609 23.609 1 78.25 59 LEU B O 1
ATOM 1966 N N . GLU B 1 60 ? -16.719 28.797 24.625 1 76.06 60 GLU B N 1
ATOM 1967 C CA . GLU B 1 60 ? -15.953 29.031 25.844 1 76.06 60 GLU B CA 1
ATOM 1968 C C . GLU B 1 60 ? -15.805 27.734 26.641 1 76.06 60 GLU B C 1
ATOM 1970 O O . GLU B 1 60 ? -16.734 27.312 27.328 1 76.06 60 GLU B O 1
ATOM 1975 N N . SER B 1 61 ? -14.836 26.984 26.406 1 74.62 61 SER B N 1
ATOM 1976 C CA . SER B 1 61 ? -14.492 25.797 27.172 1 74.62 61 SER B CA 1
ATOM 1977 C C . SER B 1 61 ? -12.992 25.531 27.156 1 74.62 61 SER B C 1
ATOM 1979 O O . SER B 1 61 ? -12.32 25.828 26.172 1 74.62 61 SER B O 1
ATOM 1981 N N . ASP B 1 62 ? -12.523 25.141 28.312 1 79.94 62 ASP B N 1
ATOM 1982 C CA . ASP B 1 62 ? -11.125 24.734 28.422 1 79.94 62 ASP B CA 1
ATOM 1983 C C . ASP B 1 62 ? -10.977 23.219 28.391 1 79.94 62 ASP B C 1
ATOM 1985 O O . ASP B 1 62 ? -9.945 22.672 28.781 1 79.94 62 ASP B O 1
ATOM 1989 N N . ASP B 1 63 ? -11.969 22.594 27.797 1 88 63 ASP B N 1
ATOM 1990 C CA . ASP B 1 63 ? -11.961 21.141 27.766 1 88 63 ASP B CA 1
ATOM 1991 C C . ASP B 1 63 ? -11.172 20.609 26.578 1 88 63 ASP B C 1
ATOM 1993 O O . ASP B 1 63 ? -10.945 21.328 25.609 1 88 63 ASP B O 1
ATOM 1997 N N . ILE B 1 64 ? -10.719 19.391 26.734 1 93.38 64 ILE B N 1
ATOM 1998 C CA . ILE B 1 64 ? -10.016 18.719 25.656 1 93.38 64 ILE B CA 1
ATOM 1999 C C . ILE B 1 64 ? -11.008 18.312 24.562 1 93.38 64 ILE B C 1
ATOM 2001 O O . ILE B 1 64 ? -12.055 17.734 24.859 1 93.38 64 ILE B O 1
ATOM 2005 N N . VAL B 1 65 ? -10.734 18.672 23.359 1 94.5 65 VAL B N 1
ATOM 2006 C CA . VAL B 1 65 ? -11.438 18.141 22.188 1 94.5 65 VAL B CA 1
ATOM 2007 C C . VAL B 1 65 ? -10.555 17.125 21.469 1 94.5 65 VAL B C 1
ATOM 2009 O O . VAL B 1 65 ? -9.391 17.406 21.172 1 94.5 65 VAL B O 1
ATOM 2012 N N . LEU B 1 66 ? -11.125 15.867 21.25 1 96.56 66 LEU B N 1
ATOM 2013 C CA . LEU B 1 66 ? -10.367 14.812 20.594 1 96.56 66 LEU B CA 1
ATOM 2014 C C . LEU B 1 66 ? -11.086 14.336 19.328 1 96.56 66 LEU B C 1
ATOM 2016 O O . LEU B 1 66 ? -12.273 14.023 19.375 1 96.56 66 LEU B O 1
ATOM 2020 N N . GLU B 1 67 ? -10.453 14.422 18.281 1 97.06 67 GLU B N 1
ATOM 2021 C CA . GLU B 1 67 ? -10.836 13.641 17.094 1 97.06 67 GLU B CA 1
ATOM 2022 C C . GLU B 1 67 ? -9.898 12.453 16.891 1 97.06 67 GLU B C 1
ATOM 2024 O O . GLU B 1 67 ? -8.703 12.633 16.656 1 97.06 67 GLU B O 1
ATOM 2029 N N . LYS B 1 68 ? -10.445 11.242 17.016 1 97.38 68 LYS B N 1
ATOM 2030 C CA . LYS B 1 68 ? -9.594 10.062 16.938 1 97.38 68 LYS B CA 1
ATOM 2031 C C . LYS B 1 68 ? -9.914 9.234 15.695 1 97.38 68 LYS B C 1
ATOM 2033 O O . LYS B 1 68 ? -10.945 9.445 15.055 1 97.38 68 LYS B O 1
ATOM 2038 N N . ASP B 1 69 ? -9.055 8.398 15.32 1 97.56 69 ASP B N 1
ATOM 2039 C CA . ASP B 1 69 ? -9.195 7.41 14.258 1 97.56 69 ASP B CA 1
ATOM 2040 C C . ASP B 1 69 ? -9.406 8.086 12.906 1 97.56 69 ASP B C 1
ATOM 2042 O O . ASP B 1 69 ? -10.242 7.645 12.109 1 97.56 69 ASP B O 1
ATOM 2046 N N . ILE B 1 70 ? -8.727 9.195 12.695 1 97.75 70 ILE B N 1
ATOM 2047 C CA . ILE B 1 70 ? -8.719 9.789 11.367 1 97.75 70 ILE B CA 1
ATOM 2048 C C . ILE B 1 70 ? -7.855 8.945 10.43 1 97.75 70 ILE B C 1
ATOM 2050 O O . ILE B 1 70 ? -6.629 8.938 10.539 1 97.75 70 ILE B O 1
ATOM 2054 N N . ILE B 1 71 ? -8.523 8.242 9.547 1 97.69 71 ILE B N 1
ATOM 2055 C CA . ILE B 1 71 ? -7.812 7.383 8.609 1 97.69 71 ILE B CA 1
ATOM 2056 C C . ILE B 1 71 ? -7.055 8.242 7.598 1 97.69 71 ILE B C 1
ATOM 2058 O O . ILE B 1 71 ? -7.582 9.234 7.094 1 97.69 71 ILE B O 1
ATOM 2062 N N . PHE B 1 72 ? -5.797 7.863 7.332 1 98.25 72 PHE B N 1
ATOM 2063 C CA . PHE B 1 72 ? -5.039 8.594 6.324 1 98.25 72 PHE B CA 1
ATOM 2064 C C . PHE B 1 72 ? -4.199 7.645 5.48 1 98.25 72 PHE B C 1
ATOM 2066 O O . PHE B 1 72 ? -3.938 6.512 5.891 1 98.25 72 PHE B O 1
ATOM 2073 N N . TYR B 1 73 ? -3.846 8.07 4.316 1 98.38 73 TYR B N 1
ATOM 2074 C CA . TYR B 1 73 ? -2.887 7.449 3.408 1 98.38 73 TYR B CA 1
ATOM 2075 C C . TYR B 1 73 ? -1.85 8.461 2.936 1 98.38 73 TYR B C 1
ATOM 2077 O O . TYR B 1 73 ? -2.195 9.578 2.551 1 98.38 73 TYR B O 1
ATOM 2085 N N . SER B 1 74 ? -0.631 8.125 3.02 1 98.56 74 SER B N 1
ATOM 2086 C CA . SER B 1 74 ? 0.467 8.977 2.574 1 98.56 74 SER B CA 1
ATOM 2087 C C . SER B 1 74 ? 1.504 8.172 1.793 1 98.56 74 SER B C 1
ATOM 2089 O O . SER B 1 74 ? 1.318 6.984 1.544 1 98.56 74 SER B O 1
ATOM 2091 N N . MET B 1 75 ? 2.496 8.875 1.242 1 98.19 75 MET B N 1
ATOM 2092 C CA . MET B 1 75 ? 3.607 8.25 0.523 1 98.19 75 MET B CA 1
ATOM 2093 C C . MET B 1 75 ? 4.934 8.547 1.213 1 98.19 75 MET B C 1
ATOM 2095 O O . MET B 1 75 ? 5.285 9.711 1.422 1 98.19 75 MET B O 1
ATOM 2099 N N . CYS B 1 76 ? 5.559 7.469 1.581 1 97.62 76 CYS B N 1
ATOM 2100 C CA . CYS B 1 76 ? 6.875 7.664 2.174 1 97.62 76 CYS B CA 1
ATOM 2101 C C . CYS B 1 76 ? 7.836 8.297 1.177 1 97.62 76 CYS B C 1
ATOM 2103 O O . CYS B 1 76 ? 7.992 7.805 0.058 1 97.62 76 CYS B O 1
ATOM 2105 N N . GLU B 1 77 ? 8.523 9.281 1.592 1 97.56 77 GLU B N 1
ATOM 2106 C CA . GLU B 1 77 ? 9.367 10.023 0.661 1 97.56 77 GLU B CA 1
ATOM 2107 C C . GLU B 1 77 ? 10.578 9.195 0.239 1 97.56 77 GLU B C 1
ATOM 2109 O O . GLU B 1 77 ? 11.195 9.469 -0.793 1 97.56 77 GLU B O 1
ATOM 2114 N N . HIS B 1 78 ? 10.867 8.18 0.986 1 96.69 78 HIS B N 1
ATOM 2115 C CA . HIS B 1 78 ? 12.062 7.398 0.72 1 96.69 78 HIS B CA 1
ATOM 2116 C C . HIS B 1 78 ? 11.852 6.43 -0.439 1 96.69 78 HIS B C 1
ATOM 2118 O O . HIS B 1 78 ? 12.781 6.141 -1.194 1 96.69 78 HIS B O 1
ATOM 2124 N N . HIS B 1 79 ? 10.617 5.938 -0.594 1 97.94 79 HIS B N 1
ATOM 2125 C CA . HIS B 1 79 ? 10.414 4.871 -1.571 1 97.94 79 HIS B CA 1
ATOM 2126 C C . HIS B 1 79 ? 9.203 5.152 -2.449 1 97.94 79 HIS B C 1
ATOM 2128 O O . HIS B 1 79 ? 8.914 4.391 -3.375 1 97.94 79 HIS B O 1
ATOM 2134 N N . PHE B 1 80 ? 8.414 6.211 -2.139 1 97.94 80 PHE B N 1
ATOM 2135 C CA . PHE B 1 80 ? 7.148 6.492 -2.801 1 97.94 80 PHE B CA 1
ATOM 2136 C C . PHE B 1 80 ? 6.223 5.285 -2.734 1 97.94 80 PHE B C 1
ATOM 2138 O O . PHE B 1 80 ? 5.551 4.957 -3.715 1 97.94 80 PHE B O 1
ATOM 2145 N N . LEU B 1 81 ? 6.258 4.594 -1.592 1 98.38 81 LEU B N 1
ATOM 2146 C CA . LEU B 1 81 ? 5.285 3.572 -1.217 1 98.38 81 LEU B CA 1
ATOM 2147 C C . LEU B 1 81 ? 4.336 4.094 -0.142 1 98.38 81 LEU B C 1
ATOM 2149 O O . LEU B 1 81 ? 4.719 4.938 0.673 1 98.38 81 LEU B O 1
ATOM 2153 N N . PRO B 1 82 ? 3.141 3.566 -0.15 1 98.31 82 PRO B N 1
ATOM 2154 C CA . PRO B 1 82 ? 2.16 4.066 0.817 1 98.31 82 PRO B CA 1
ATOM 2155 C C . PRO B 1 82 ? 2.52 3.715 2.258 1 98.31 82 PRO B C 1
ATOM 2157 O O . PRO B 1 82 ? 3.09 2.65 2.514 1 98.31 82 PRO B O 1
ATOM 2160 N N . PHE B 1 83 ? 2.322 4.566 3.168 1 98.44 83 PHE B N 1
ATOM 2161 C CA . PHE B 1 83 ? 2.072 4.258 4.57 1 98.44 83 PHE B CA 1
ATOM 2162 C C . PHE B 1 83 ? 0.729 4.816 5.02 1 98.44 83 PHE B C 1
ATOM 2164 O O . PHE B 1 83 ? 0.261 5.824 4.484 1 98.44 83 PHE B O 1
ATOM 2171 N N . TYR B 1 84 ? 0.101 4.137 5.871 1 98.25 84 TYR B N 1
ATOM 2172 C CA . TYR B 1 84 ? -1.284 4.457 6.195 1 98.25 84 TYR B CA 1
ATOM 2173 C C . TYR B 1 84 ? -1.632 4.008 7.609 1 98.25 84 TYR B C 1
ATOM 2175 O O . TYR B 1 84 ? -0.966 3.135 8.172 1 98.25 84 TYR B O 1
ATOM 2183 N N . GLY B 1 85 ? -2.658 4.645 8.195 1 97.81 85 GLY B N 1
ATOM 2184 C CA . GLY B 1 85 ? -3.105 4.336 9.547 1 97.81 85 GLY B CA 1
ATOM 2185 C C . GLY B 1 85 ? -4.078 5.359 10.102 1 97.81 85 GLY B C 1
ATOM 2186 O O . GLY B 1 85 ? -5.066 5.703 9.445 1 97.81 85 GLY B O 1
ATOM 2187 N N . LYS B 1 86 ? -3.812 5.711 11.297 1 98.5 86 LYS B N 1
ATOM 2188 C CA . LYS B 1 86 ? -4.738 6.602 11.984 1 98.5 86 LYS B CA 1
ATOM 2189 C C . LYS B 1 86 ? -4 7.762 12.641 1 98.5 86 LYS B C 1
ATOM 2191 O O . LYS B 1 86 ? -2.92 7.578 13.203 1 98.5 86 LYS B O 1
ATOM 2196 N N . ALA B 1 87 ? -4.613 8.867 12.555 1 98.69 87 ALA B N 1
ATOM 2197 C CA . ALA B 1 87 ? -4.184 10.047 13.305 1 98.69 87 ALA B CA 1
ATOM 2198 C C . ALA B 1 87 ? -5.203 10.406 14.383 1 98.69 87 ALA B C 1
ATOM 2200 O O . ALA B 1 87 ? -6.41 10.305 14.164 1 98.69 87 ALA B O 1
ATOM 2201 N N . HIS B 1 88 ? -4.707 10.758 15.539 1 98.56 88 HIS B N 1
ATOM 2202 C CA . HIS B 1 88 ? -5.492 11.289 16.641 1 98.56 88 HIS B CA 1
ATOM 2203 C C . HIS B 1 88 ? -5.059 12.703 17 1 98.56 88 HIS B C 1
ATOM 2205 O O . HIS B 1 88 ? -3.865 12.969 17.172 1 98.56 88 HIS B O 1
ATOM 2211 N N . ILE B 1 89 ? -6.004 13.594 17.078 1 98.25 89 ILE B N 1
ATOM 2212 C CA . ILE B 1 89 ? -5.715 14.992 17.359 1 98.25 89 ILE B CA 1
ATOM 2213 C C . ILE B 1 89 ? -6.5 15.445 18.578 1 98.25 89 ILE B C 1
ATOM 2215 O O . ILE B 1 89 ? -7.734 15.414 18.594 1 98.25 89 ILE B O 1
ATOM 2219 N N . ALA B 1 90 ? -5.77 15.852 19.578 1 97.69 90 ALA B N 1
ATOM 2220 C CA . ALA B 1 90 ? -6.359 16.484 20.75 1 97.69 90 ALA B CA 1
ATOM 2221 C C . ALA B 1 90 ? -5.883 17.922 20.906 1 97.69 90 ALA B C 1
ATOM 2223 O O . ALA B 1 90 ? -4.707 18.219 20.672 1 97.69 90 ALA B O 1
ATOM 2224 N N . TYR B 1 91 ? -6.797 18.812 21.266 1 95.81 91 TYR B N 1
ATOM 2225 C CA . TYR B 1 91 ? -6.371 20.172 21.562 1 95.81 91 TYR B CA 1
ATOM 2226 C C . TYR B 1 91 ? -7.238 20.797 22.656 1 95.81 91 TYR B C 1
ATOM 2228 O O . TYR B 1 91 ? -8.336 20.312 22.938 1 95.81 91 TYR B O 1
ATOM 2236 N N . ILE B 1 92 ? -6.641 21.734 23.344 1 95.06 92 ILE B N 1
ATOM 2237 C CA . ILE B 1 92 ? -7.309 22.562 24.328 1 95.06 92 ILE B CA 1
ATOM 2238 C C . ILE B 1 92 ? -7.523 23.969 23.75 1 95.06 92 ILE B C 1
ATOM 2240 O O . ILE B 1 92 ? -6.559 24.656 23.422 1 95.06 92 ILE B O 1
ATOM 2244 N N . SER B 1 93 ? -8.805 24.328 23.688 1 92.06 93 SER B N 1
ATOM 2245 C CA . SER B 1 93 ? -9.18 25.562 23.016 1 92.06 93 SER B CA 1
ATOM 2246 C C . SER B 1 93 ? -8.883 26.781 23.891 1 92.06 93 SER B C 1
ATOM 2248 O O . SER B 1 93 ? -8.828 26.672 25.109 1 92.06 93 SER B O 1
ATOM 2250 N N . SER B 1 94 ? -8.602 27.938 23.234 1 88.62 94 SER B N 1
ATOM 2251 C CA . SER B 1 94 ? -8.523 29.234 23.891 1 88.62 94 SER B CA 1
ATOM 2252 C C . SER B 1 94 ? -9.836 30.016 23.734 1 88.62 94 SER B C 1
ATOM 2254 O O . SER B 1 94 ? -9.828 31.25 23.656 1 88.62 94 SER B O 1
ATOM 2256 N N . GLY B 1 95 ? -10.906 29.281 23.594 1 87.19 95 GLY B N 1
ATOM 2257 C CA . GLY B 1 95 ? -12.211 29.906 23.422 1 87.19 95 GLY B CA 1
ATOM 2258 C C . GLY B 1 95 ? -12.773 29.734 22.031 1 87.19 95 GLY B C 1
ATOM 2259 O O . GLY B 1 95 ? -13.867 30.234 21.734 1 87.19 95 GLY B O 1
ATOM 2260 N N . LYS B 1 96 ? -11.984 29.031 21.203 1 83.75 96 LYS B N 1
ATOM 2261 C CA . LYS B 1 96 ? -12.43 28.766 19.844 1 83.75 96 LYS B CA 1
ATOM 2262 C C . LYS B 1 96 ? -12.234 27.297 19.469 1 83.75 96 LYS B C 1
ATOM 2264 O O . LYS B 1 96 ? -11.242 26.688 19.859 1 83.75 96 LYS B O 1
ATOM 2269 N N . VAL B 1 97 ? -13.258 26.766 18.766 1 88.81 97 VAL B N 1
ATOM 2270 C CA . VAL B 1 97 ? -13.172 25.391 18.312 1 88.81 97 VAL B CA 1
ATOM 2271 C C . VAL B 1 97 ? -13.336 25.344 16.781 1 88.81 97 VAL B C 1
ATOM 2273 O O . VAL B 1 97 ? -13.891 26.266 16.188 1 88.81 97 VAL B O 1
ATOM 2276 N N . VAL B 1 98 ? -12.828 24.328 16.219 1 88.88 98 VAL B N 1
ATOM 2277 C CA . VAL B 1 98 ? -12.914 24.188 14.773 1 88.88 98 VAL B CA 1
ATOM 2278 C C . VAL B 1 98 ? -13.867 23.047 14.422 1 88.88 98 VAL B C 1
ATOM 2280 O O . VAL B 1 98 ? -14.117 22.156 15.25 1 88.88 98 VAL B O 1
ATOM 2283 N N . GLY B 1 99 ? -14.469 23.188 13.172 1 86.5 99 GLY B N 1
ATOM 2284 C CA . GLY B 1 99 ? -15.266 22.078 12.695 1 86.5 99 GLY B CA 1
ATOM 2285 C C . GLY B 1 99 ? -14.492 20.766 12.625 1 86.5 99 GLY B C 1
ATOM 2286 O O . GLY B 1 99 ? -13.297 20.766 12.32 1 86.5 99 GLY B O 1
ATOM 2287 N N . LEU B 1 100 ? -15.125 19.703 12.961 1 83.5 100 LEU B N 1
ATOM 2288 C CA . LEU B 1 100 ? -14.469 18.406 13.047 1 83.5 100 LEU B CA 1
ATOM 2289 C C . LEU B 1 100 ? -13.859 18.016 11.703 1 83.5 100 LEU B C 1
ATOM 2291 O O . LEU B 1 100 ? -12.766 17.453 11.656 1 83.5 100 LEU B O 1
ATOM 2295 N N . SER B 1 101 ? -14.445 18.359 10.609 1 93.06 101 SER B N 1
ATOM 2296 C CA . SER B 1 101 ? -13.961 17.984 9.281 1 93.06 101 SER B CA 1
ATOM 2297 C C . SER B 1 101 ? -12.672 18.719 8.938 1 93.06 101 SER B C 1
ATOM 2299 O O . SER B 1 101 ? -11.891 18.266 8.102 1 93.06 101 SER B O 1
ATOM 2301 N N . LYS B 1 102 ? -12.492 19.828 9.602 1 94.38 102 LYS B N 1
ATOM 2302 C CA . LYS B 1 102 ? -11.32 20.641 9.312 1 94.38 102 LYS B CA 1
ATOM 2303 C C . LYS B 1 102 ? -10.047 19.984 9.836 1 94.38 102 LYS B C 1
ATOM 2305 O O . LYS B 1 102 ? -8.977 20.125 9.234 1 94.38 102 LYS B O 1
ATOM 2310 N N . LEU B 1 103 ? -10.188 19.281 10.969 1 95.88 103 LEU B N 1
ATOM 2311 C CA . LEU B 1 103 ? -9.039 18.531 11.477 1 95.88 103 LEU B CA 1
ATOM 2312 C C . LEU B 1 103 ? -8.625 17.438 10.516 1 95.88 103 LEU B C 1
ATOM 2314 O O . LEU B 1 103 ? -7.441 17.281 10.211 1 95.88 103 LEU B O 1
ATOM 2318 N N . ALA B 1 104 ? -9.641 16.75 10.008 1 96.5 104 ALA B N 1
ATOM 2319 C CA . ALA B 1 104 ? -9.367 15.688 9.031 1 96.5 104 ALA B CA 1
ATOM 2320 C C . ALA B 1 104 ? -8.742 16.266 7.762 1 96.5 104 ALA B C 1
ATOM 2322 O O . ALA B 1 104 ? -7.82 15.672 7.199 1 96.5 104 ALA B O 1
ATOM 2323 N N . ARG B 1 105 ? -9.195 17.391 7.352 1 96.94 105 ARG B N 1
ATOM 2324 C CA . ARG B 1 105 ? -8.664 18.031 6.16 1 96.94 105 ARG B CA 1
ATOM 2325 C C . ARG B 1 105 ? -7.215 18.469 6.379 1 96.94 105 ARG B C 1
ATOM 2327 O O . ARG B 1 105 ? -6.402 18.422 5.453 1 96.94 105 ARG B O 1
ATOM 2334 N N . THR B 1 106 ? -6.926 18.906 7.586 1 97.5 106 THR B N 1
ATOM 2335 C CA . THR B 1 106 ? -5.551 19.266 7.918 1 97.5 106 THR B CA 1
ATOM 2336 C C . THR B 1 106 ? -4.633 18.047 7.793 1 97.5 106 THR B C 1
ATOM 2338 O O . THR B 1 106 ? -3.543 18.141 7.223 1 97.5 106 THR B O 1
ATOM 2341 N N . VAL B 1 107 ? -5.109 16.906 8.273 1 98.44 107 VAL B N 1
ATOM 2342 C CA . VAL B 1 107 ? -4.344 15.68 8.125 1 98.44 107 VAL B CA 1
ATOM 2343 C C . VAL B 1 107 ? -4.105 15.383 6.648 1 98.44 107 VAL B C 1
ATOM 2345 O O . VAL B 1 107 ? -2.984 15.07 6.246 1 98.44 107 VAL B O 1
ATOM 2348 N N . GLU B 1 108 ? -5.078 15.578 5.832 1 97.75 108 GLU B N 1
ATOM 2349 C CA . GLU B 1 108 ? -4.988 15.297 4.402 1 97.75 108 GLU B CA 1
ATOM 2350 C C . GLU B 1 108 ? -3.965 16.203 3.723 1 97.75 108 GLU B C 1
ATOM 2352 O O . GLU B 1 108 ? -3.219 15.758 2.848 1 97.75 108 GLU B O 1
ATOM 2357 N N . VAL B 1 109 ? -3.973 17.453 4.125 1 98.12 109 VAL B N 1
ATOM 2358 C CA . VAL B 1 109 ? -3.051 18.422 3.535 1 98.12 109 VAL B CA 1
ATOM 2359 C C . VAL B 1 109 ? -1.614 17.938 3.705 1 98.12 109 VAL B C 1
ATOM 2361 O O . VAL B 1 109 ? -0.826 17.969 2.756 1 98.12 109 VAL B O 1
ATOM 2364 N N . PHE B 1 110 ? -1.296 17.438 4.855 1 98.44 110 PHE B N 1
ATOM 2365 C CA . PHE B 1 110 ? 0.083 17.047 5.125 1 98.44 110 PHE B CA 1
ATOM 2366 C C . PHE B 1 110 ? 0.341 15.617 4.66 1 98.44 110 PHE B C 1
ATOM 2368 O O . PHE B 1 110 ? 1.463 15.273 4.277 1 98.44 110 PHE B O 1
ATOM 2375 N N . ALA B 1 111 ? -0.685 14.75 4.68 1 98.62 111 ALA B N 1
ATOM 2376 C CA . ALA B 1 111 ? -0.521 13.359 4.258 1 98.62 111 ALA B CA 1
ATOM 2377 C C . ALA B 1 111 ? -0.297 13.266 2.752 1 98.62 111 ALA B C 1
ATOM 2379 O O . ALA B 1 111 ? 0.377 12.352 2.275 1 98.62 111 ALA B O 1
ATOM 2380 N N . LYS B 1 112 ? -0.851 14.195 1.991 1 98.06 112 LYS B N 1
ATOM 2381 C CA . LYS B 1 112 ? -0.791 14.148 0.533 1 98.06 112 LYS B CA 1
ATOM 2382 C C . LYS B 1 112 ? 0.461 14.844 0.011 1 98.06 112 LYS B C 1
ATOM 2384 O O . LYS B 1 112 ? 0.379 15.695 -0.878 1 98.06 112 LYS B O 1
ATOM 2389 N N . ARG B 1 113 ? 1.568 14.5 0.612 1 97.75 113 ARG B N 1
ATOM 2390 C CA . ARG B 1 113 ? 2.926 14.914 0.277 1 97.75 113 ARG B CA 1
ATOM 2391 C C . ARG B 1 113 ? 3.9 13.75 0.394 1 97.75 113 ARG B C 1
ATOM 2393 O O . ARG B 1 113 ? 3.604 12.742 1.05 1 97.75 113 ARG B O 1
ATOM 2400 N N . PRO B 1 114 ? 5.086 13.828 -0.445 1 97.88 114 PRO B N 1
ATOM 2401 C CA . PRO B 1 114 ? 6.156 12.945 0.031 1 97.88 114 PRO B CA 1
ATOM 2402 C C . PRO B 1 114 ? 6.539 13.219 1.484 1 97.88 114 PRO B C 1
ATOM 2404 O O . PRO B 1 114 ? 6.945 14.328 1.823 1 97.88 114 PRO B O 1
ATOM 2407 N N . GLN B 1 115 ? 6.391 12.172 2.33 1 98 115 GLN B N 1
ATOM 2408 C CA . GLN B 1 115 ? 6.312 12.516 3.748 1 98 115 GLN B CA 1
ATOM 2409 C C . GLN B 1 115 ? 7.137 11.539 4.59 1 98 115 GLN B C 1
ATOM 2411 O O . GLN B 1 115 ? 7.422 10.422 4.16 1 98 115 GLN B O 1
ATOM 2416 N N . LEU B 1 116 ? 7.629 11.945 5.707 1 97.81 116 LEU B N 1
ATOM 2417 C CA . LEU B 1 116 ? 8.039 11.172 6.871 1 97.81 116 LEU B CA 1
ATOM 2418 C C . LEU B 1 116 ? 6.992 11.25 7.977 1 97.81 116 LEU B C 1
ATOM 2420 O O . LEU B 1 116 ? 6.465 12.328 8.266 1 97.81 116 LEU B O 1
ATOM 2424 N N . GLN B 1 117 ? 6.672 10.117 8.555 1 98.38 117 GLN B N 1
ATOM 2425 C CA . GLN B 1 117 ? 5.633 10.102 9.578 1 98.38 117 GLN B CA 1
ATOM 2426 C C . GLN B 1 117 ? 5.953 11.086 10.703 1 98.38 117 GLN B C 1
ATOM 2428 O O . GLN B 1 117 ? 5.074 11.805 11.172 1 98.38 117 GLN B O 1
ATOM 2433 N N . GLU B 1 118 ? 7.215 11.109 11.133 1 98.19 118 GLU B N 1
ATOM 2434 C CA . GLU B 1 118 ? 7.648 12.016 12.195 1 98.19 118 GLU B CA 1
ATOM 2435 C C . GLU B 1 118 ? 7.395 13.469 11.82 1 98.19 118 GLU B C 1
ATOM 2437 O O . GLU B 1 118 ? 6.875 14.242 12.625 1 98.19 118 GLU B O 1
ATOM 2442 N N . ARG B 1 119 ? 7.762 13.805 10.609 1 98.06 119 ARG B N 1
ATOM 2443 C CA . ARG B 1 119 ? 7.566 15.172 10.117 1 98.06 119 ARG B CA 1
ATOM 2444 C C . ARG B 1 119 ? 6.086 15.5 9.984 1 98.06 119 ARG B C 1
ATOM 2446 O O . ARG B 1 119 ? 5.648 16.594 10.359 1 98.06 119 ARG B O 1
ATOM 2453 N N . MET B 1 120 ? 5.34 14.562 9.461 1 98.5 120 MET B N 1
ATOM 2454 C CA . MET B 1 120 ? 3.902 14.758 9.297 1 98.5 120 MET B CA 1
ATOM 2455 C C . MET B 1 120 ? 3.232 15.039 10.633 1 98.5 120 MET B C 1
ATOM 2457 O O . MET B 1 120 ? 2.43 15.961 10.75 1 98.5 120 MET B O 1
ATOM 2461 N N . THR B 1 121 ? 3.609 14.273 11.656 1 98.81 121 THR B N 1
ATOM 2462 C CA . THR B 1 121 ? 3.035 14.43 12.992 1 98.81 121 THR B CA 1
ATOM 2463 C C . THR B 1 121 ? 3.312 15.828 13.539 1 98.81 121 THR B C 1
ATOM 2465 O O . THR B 1 121 ? 2.406 16.5 14.047 1 98.81 121 THR B O 1
ATOM 2468 N N . ARG B 1 122 ? 4.488 16.266 13.359 1 98.75 122 ARG B N 1
ATOM 2469 C CA . ARG B 1 122 ? 4.898 17.578 13.836 1 98.75 122 ARG B CA 1
ATOM 2470 C C . ARG B 1 122 ? 4.188 18.688 13.07 1 98.75 122 ARG B C 1
ATOM 2472 O O . ARG B 1 122 ? 3.711 19.656 13.664 1 98.75 122 ARG B O 1
ATOM 2479 N N . GLN B 1 123 ? 4.133 18.547 11.766 1 98.5 123 GLN B N 1
ATOM 2480 C CA . GLN B 1 123 ? 3.494 19.547 10.914 1 98.5 123 GLN B CA 1
ATOM 2481 C C . GLN B 1 123 ? 2.027 19.734 11.297 1 98.5 123 GLN B C 1
ATOM 2483 O O . GLN B 1 123 ? 1.543 20.859 11.383 1 98.5 123 GLN B O 1
ATOM 2488 N N . ILE B 1 124 ? 1.358 18.625 11.523 1 98.62 124 ILE B N 1
ATOM 2489 C CA . ILE B 1 124 ? -0.046 18.688 11.914 1 98.62 124 ILE B CA 1
ATOM 2490 C C . ILE B 1 124 ? -0.18 19.422 13.25 1 98.62 124 ILE B C 1
ATOM 2492 O O . ILE B 1 124 ? -0.979 20.359 13.375 1 98.62 124 ILE B O 1
ATOM 2496 N N . ALA B 1 125 ? 0.651 19.062 14.203 1 98.5 125 ALA B N 1
ATOM 2497 C CA . ALA B 1 125 ? 0.598 19.672 15.531 1 98.5 125 ALA B CA 1
ATOM 2498 C C . ALA B 1 125 ? 0.863 21.172 15.461 1 98.5 125 ALA B C 1
ATOM 2500 O O . ALA B 1 125 ? 0.116 21.969 16.031 1 98.5 125 ALA B O 1
ATOM 2501 N N . ASP B 1 126 ? 1.886 21.547 14.711 1 98.38 126 ASP B N 1
ATOM 2502 C CA . ASP B 1 126 ? 2.264 22.953 14.594 1 98.38 126 ASP B CA 1
ATOM 2503 C C . ASP B 1 126 ? 1.144 23.766 13.953 1 98.38 126 ASP B C 1
ATOM 2505 O O . ASP B 1 126 ? 0.851 24.875 14.391 1 98.38 126 ASP B O 1
ATOM 2509 N N . ALA B 1 127 ? 0.578 23.188 12.945 1 97.75 127 ALA B N 1
ATOM 2510 C CA . ALA B 1 127 ? -0.482 23.906 12.234 1 97.75 127 ALA B CA 1
ATOM 2511 C C . ALA B 1 127 ? -1.685 24.141 13.148 1 97.75 127 ALA B C 1
ATOM 2513 O O . ALA B 1 127 ? -2.207 25.266 13.211 1 97.75 127 ALA B O 1
ATOM 2514 N N . ILE B 1 128 ? -2.092 23.141 13.867 1 96.06 128 ILE B N 1
ATOM 2515 C CA . ILE B 1 128 ? -3.26 23.266 14.734 1 96.06 128 ILE B CA 1
ATOM 2516 C C . ILE B 1 128 ? -2.967 24.234 15.867 1 96.06 128 ILE B C 1
ATOM 2518 O O . ILE B 1 128 ? -3.793 25.109 16.188 1 96.06 128 ILE B O 1
ATOM 2522 N N . PHE B 1 129 ? -1.821 24.156 16.438 1 96.75 129 PHE B N 1
ATOM 2523 C CA . PHE B 1 129 ? -1.422 25.031 17.531 1 96.75 129 PHE B CA 1
ATOM 2524 C C . PHE B 1 129 ? -1.433 26.5 17.094 1 96.75 129 PHE B C 1
ATOM 2526 O O . PHE B 1 129 ? -2.02 27.344 17.766 1 96.75 129 PHE B O 1
ATOM 2533 N N . LYS B 1 130 ? -0.869 26.688 15.945 1 95.88 130 LYS B N 1
ATOM 2534 C CA . LYS B 1 130 ? -0.704 28.047 15.438 1 95.88 130 LYS B CA 1
ATOM 2535 C C . LYS B 1 130 ? -2.039 28.641 14.977 1 95.88 130 LYS B C 1
ATOM 2537 O O . LYS B 1 130 ? -2.455 29.688 15.453 1 95.88 130 LYS B O 1
ATOM 2542 N N . TYR B 1 131 ? -2.734 27.922 14.164 1 94 131 TYR B N 1
ATOM 2543 C CA . TYR B 1 131 ? -3.857 28.531 13.461 1 94 131 TYR B CA 1
ATOM 2544 C C . TYR B 1 131 ? -5.109 28.531 14.336 1 94 131 TYR B C 1
ATOM 2546 O O . TYR B 1 131 ? -5.98 29.391 14.172 1 94 131 TY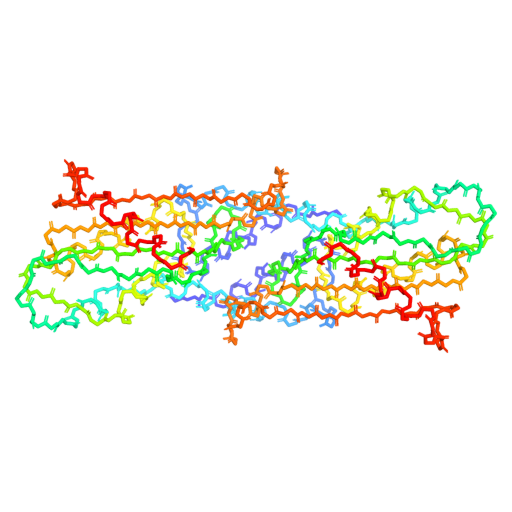R B O 1
ATOM 2554 N N . LEU B 1 132 ? -5.195 27.625 15.344 1 91.56 132 LEU B N 1
ATOM 2555 C CA . LEU B 1 132 ? -6.332 27.641 16.25 1 91.56 132 LEU B CA 1
ATOM 2556 C C . LEU B 1 132 ? -6.027 28.469 17.5 1 91.56 132 LEU B C 1
ATOM 2558 O O . LEU B 1 132 ? -6.91 28.703 18.328 1 91.56 132 LEU 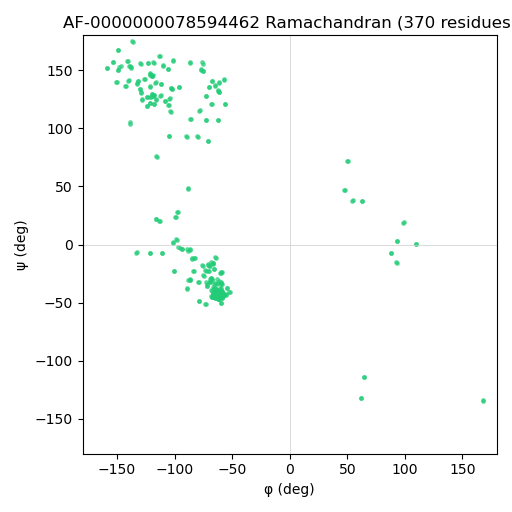B O 1
ATOM 2562 N N . ASN B 1 133 ? -4.789 28.922 17.531 1 92.56 133 ASN B N 1
ATOM 2563 C CA . ASN B 1 133 ? -4.348 29.578 18.766 1 92.56 133 ASN B CA 1
ATOM 2564 C C . ASN B 1 133 ? -4.711 28.75 20 1 92.56 133 ASN B C 1
ATOM 2566 O O . ASN B 1 133 ? -5.324 29.266 20.938 1 92.56 133 ASN B O 1
ATOM 2570 N N . ALA B 1 134 ? -4.418 27.469 19.922 1 94.25 134 ALA B N 1
ATOM 2571 C CA . ALA B 1 134 ? -4.789 26.531 20.984 1 94.25 134 ALA B CA 1
ATOM 2572 C C . ALA B 1 134 ? -3.871 26.688 22.203 1 94.25 134 ALA B C 1
ATOM 2574 O O . ALA B 1 134 ? -2.699 27.047 22.047 1 94.25 134 ALA B O 1
ATOM 2575 N N . LYS B 1 135 ? -4.398 26.422 23.359 1 95.69 135 LYS B N 1
ATOM 2576 C CA . LYS B 1 135 ? -3.576 26.406 24.562 1 95.69 135 LYS B CA 1
ATOM 2577 C C . LYS B 1 135 ? -2.621 25.219 24.562 1 95.69 135 LYS B C 1
ATOM 2579 O O . LYS B 1 135 ? -1.518 25.297 25.109 1 95.69 135 LYS B O 1
ATOM 2584 N N . GLY B 1 136 ? -3.039 24.156 23.984 1 96.88 136 GLY B N 1
ATOM 2585 C CA . GLY B 1 136 ? -2.271 22.922 23.875 1 96.88 136 GLY B CA 1
ATOM 2586 C C . GLY B 1 136 ? -2.75 22.016 22.75 1 96.88 136 GLY B C 1
ATOM 2587 O O . GLY B 1 136 ? -3.926 22.047 22.391 1 96.88 136 GLY B O 1
ATOM 2588 N N . VAL B 1 137 ? -1.822 21.219 22.219 1 97.94 137 VAL B N 1
ATOM 2589 C CA . VAL B 1 137 ? -2.143 20.281 21.141 1 97.94 137 VAL B CA 1
ATOM 2590 C C . VAL B 1 137 ? -1.351 19 21.344 1 97.94 137 VAL B C 1
ATOM 2592 O O . VAL B 1 137 ? -0.182 19.031 21.734 1 97.94 137 VAL B O 1
ATOM 2595 N N . MET B 1 138 ? -2.023 17.891 21.156 1 98.5 138 MET B N 1
ATOM 2596 C CA . MET B 1 138 ? -1.38 16.578 21.094 1 98.5 138 MET B CA 1
ATOM 2597 C C . MET B 1 138 ? -1.808 15.82 19.844 1 98.5 138 MET B C 1
ATOM 2599 O O . MET B 1 138 ? -3.002 15.695 19.562 1 98.5 138 MET B O 1
ATOM 2603 N N . VAL B 1 139 ? -0.834 15.406 19.062 1 98.69 139 VAL B N 1
ATOM 2604 C CA . VAL B 1 139 ? -1.099 14.625 17.859 1 98.69 139 VAL B CA 1
ATOM 2605 C C . VAL B 1 139 ? -0.386 13.281 17.953 1 98.69 139 VAL B C 1
ATOM 2607 O O . VAL B 1 139 ? 0.799 13.219 18.297 1 98.69 139 VAL B O 1
ATOM 2610 N N . ILE B 1 140 ? -1.148 12.234 17.766 1 98.69 140 ILE B N 1
ATOM 2611 C CA . ILE B 1 140 ? -0.616 10.883 17.719 1 98.69 140 ILE B CA 1
ATOM 2612 C C . ILE B 1 140 ? -0.924 10.25 16.359 1 98.69 140 ILE B C 1
ATOM 2614 O O . ILE B 1 140 ? -2.068 10.281 15.906 1 98.69 140 ILE B O 1
ATOM 2618 N N . VAL B 1 141 ? 0.127 9.688 15.734 1 98.75 141 VAL B N 1
ATOM 2619 C CA . VAL B 1 141 ? -0.04 9.016 14.445 1 98.75 141 VAL B CA 1
ATOM 2620 C C . VAL B 1 141 ? 0.477 7.582 14.539 1 98.75 141 VAL B C 1
ATOM 2622 O O . VAL B 1 141 ? 1.573 7.344 15.055 1 98.75 141 VAL B O 1
ATOM 2625 N N . GLU B 1 142 ? -0.33 6.664 14.172 1 98.75 142 GLU B N 1
ATOM 2626 C CA . GLU B 1 142 ? 0.035 5.254 14.055 1 98.75 142 GLU B CA 1
ATOM 2627 C C . GLU B 1 142 ? -0.14 4.762 12.617 1 98.75 142 GLU B C 1
ATOM 2629 O O . GLU B 1 142 ? -1.206 4.938 12.023 1 98.75 142 GLU B O 1
ATOM 2634 N N . ALA B 1 143 ? 0.928 4.168 12.109 1 98.5 143 ALA B N 1
ATOM 2635 C CA . ALA B 1 143 ? 0.827 3.816 10.695 1 98.5 143 ALA B CA 1
ATOM 2636 C C . ALA B 1 143 ? 1.648 2.568 10.383 1 98.5 143 ALA B C 1
ATOM 2638 O O . ALA B 1 143 ? 2.609 2.258 11.094 1 98.5 143 ALA B O 1
ATOM 2639 N N . GLU B 1 144 ? 1.201 1.835 9.406 1 97.62 144 GLU B N 1
ATOM 2640 C CA . GLU B 1 144 ? 1.959 0.768 8.758 1 97.62 144 GLU B CA 1
ATOM 2641 C C . GLU B 1 144 ? 2.635 1.264 7.484 1 97.62 144 GLU B C 1
ATOM 2643 O O . GLU B 1 144 ? 2.043 2.025 6.715 1 97.62 144 GLU B O 1
ATOM 2648 N N . HIS B 1 145 ? 3.877 0.888 7.328 1 98 145 HIS B N 1
ATOM 2649 C CA . HIS B 1 145 ? 4.664 1.314 6.18 1 98 145 HIS B CA 1
ATOM 2650 C C . HIS B 1 145 ? 4.898 0.16 5.211 1 98 145 HIS B C 1
ATOM 2652 O O . HIS B 1 145 ? 5.559 -0.822 5.555 1 98 145 HIS B O 1
ATOM 2658 N N . MET B 1 146 ? 4.488 0.358 3.965 1 97.06 146 MET B N 1
ATOM 2659 C CA . MET B 1 146 ? 4.645 -0.705 2.975 1 97.06 146 MET B CA 1
ATOM 2660 C C . MET B 1 146 ? 6.117 -0.942 2.66 1 97.06 146 MET B C 1
ATOM 2662 O O . MET B 1 146 ? 6.508 -2.053 2.297 1 97.06 146 MET B O 1
ATOM 2666 N N . CYS B 1 147 ? 6.969 0.074 2.783 1 96 147 CYS B N 1
ATOM 2667 C CA . CYS B 1 147 ? 8.391 -0.092 2.521 1 96 147 CYS B CA 1
ATOM 2668 C C . CYS B 1 147 ? 9.031 -1.015 3.553 1 96 147 CYS B C 1
ATOM 2670 O O . CYS B 1 147 ? 10.125 -1.542 3.328 1 96 147 CYS B O 1
ATOM 2672 N N . MET B 1 148 ? 8.352 -1.223 4.652 1 93.62 148 MET B N 1
ATOM 2673 C CA . MET B 1 148 ? 8.828 -2.152 5.676 1 93.62 148 MET B CA 1
ATOM 2674 C C . MET B 1 148 ? 8.102 -3.49 5.57 1 93.62 148 MET B C 1
ATOM 2676 O O . MET B 1 148 ? 8.625 -4.516 6.016 1 93.62 148 MET B O 1
ATOM 2680 N N . THR B 1 149 ? 6.988 -3.41 4.988 1 94.88 149 THR B N 1
ATOM 2681 C CA . THR B 1 149 ? 6.105 -4.574 4.992 1 94.88 149 THR B CA 1
ATOM 2682 C C . THR B 1 149 ? 6.391 -5.473 3.791 1 94.88 149 THR B C 1
ATOM 2684 O O . THR B 1 149 ? 6.43 -6.695 3.922 1 94.88 149 THR B O 1
ATOM 2687 N N . MET B 1 150 ? 6.684 -4.871 2.65 1 95.12 150 MET B N 1
ATOM 2688 C CA . MET B 1 150 ? 6.652 -5.668 1.429 1 95.12 150 MET B CA 1
ATOM 2689 C C . MET B 1 150 ? 8.055 -5.867 0.873 1 95.12 150 MET B C 1
ATOM 2691 O O . MET B 1 150 ? 8.258 -6.641 -0.068 1 95.12 150 MET B O 1
ATOM 2695 N N . ARG B 1 151 ? 8.977 -5.184 1.474 1 92.25 151 ARG B N 1
ATOM 2696 C CA . ARG B 1 151 ? 10.344 -5.242 0.967 1 92.25 151 ARG B CA 1
ATOM 2697 C C . ARG B 1 151 ? 11.352 -5.074 2.096 1 92.25 151 ARG B C 1
ATOM 2699 O O . ARG B 1 151 ? 10.992 -4.676 3.205 1 92.25 151 ARG B O 1
ATOM 2706 N N . GLY B 1 152 ? 12.578 -5.383 1.732 1 93.69 152 GLY B N 1
ATOM 2707 C CA . GLY B 1 152 ? 13.625 -5.242 2.732 1 93.69 152 GLY B CA 1
ATOM 2708 C C . GLY B 1 152 ? 13.461 -6.188 3.908 1 93.69 152 GLY B C 1
ATOM 2709 O O . GLY B 1 152 ? 13.453 -7.406 3.732 1 93.69 152 GLY B O 1
ATOM 2710 N N . ILE B 1 153 ? 13.227 -5.723 5.012 1 87.06 153 ILE B N 1
ATOM 2711 C CA . ILE B 1 153 ? 13.133 -6.484 6.254 1 87.06 153 ILE B CA 1
ATOM 2712 C C . ILE B 1 153 ? 11.836 -7.281 6.277 1 87.06 153 ILE B C 1
ATOM 2714 O O . ILE B 1 153 ? 11.719 -8.281 6.992 1 87.06 153 ILE B O 1
ATOM 2718 N N . LYS B 1 154 ? 10.805 -6.914 5.547 1 89.81 154 LYS B N 1
ATOM 2719 C CA . LYS B 1 154 ? 9.523 -7.598 5.387 1 89.81 154 LYS B CA 1
ATOM 2720 C C . LYS B 1 154 ? 8.914 -7.945 6.742 1 89.81 154 LYS B C 1
ATOM 2722 O O . LYS B 1 154 ? 8.852 -9.117 7.117 1 89.81 154 LYS B O 1
ATOM 2727 N N . LYS B 1 155 ? 8.445 -6.996 7.461 1 89 155 LYS B N 1
ATOM 2728 C CA . LYS B 1 155 ? 7.801 -7.148 8.766 1 89 155 LYS B CA 1
ATOM 2729 C C . LYS B 1 155 ? 6.332 -6.734 8.703 1 89 155 LYS B C 1
ATOM 2731 O O . LYS B 1 155 ? 5.953 -5.703 9.258 1 89 155 LYS B O 1
ATOM 2736 N N . PRO B 1 156 ? 5.562 -7.625 8.117 1 90 156 PRO B N 1
ATOM 2737 C CA . PRO B 1 156 ? 4.141 -7.281 8.039 1 90 156 PRO B CA 1
ATOM 2738 C C . PRO B 1 156 ? 3.498 -7.102 9.414 1 90 156 PRO B C 1
ATOM 2740 O O . PRO B 1 156 ? 3.824 -7.832 10.352 1 90 156 PRO B O 1
ATOM 2743 N N . GLY B 1 157 ? 2.66 -6.109 9.547 1 89.62 157 GLY B N 1
ATOM 2744 C CA . GLY B 1 157 ? 1.926 -5.883 10.781 1 89.62 157 GLY B CA 1
ATOM 2745 C C . GLY B 1 157 ? 2.619 -4.914 11.719 1 89.62 157 GLY B C 1
ATOM 2746 O O . GLY B 1 157 ? 2.018 -4.438 12.68 1 89.62 157 GLY B O 1
ATOM 2747 N N . SER B 1 158 ? 3.883 -4.652 11.484 1 94 158 SER B N 1
ATOM 2748 C CA . SER B 1 158 ? 4.582 -3.668 12.297 1 94 158 SER B CA 1
ATOM 2749 C C . SER B 1 158 ? 3.996 -2.273 12.109 1 94 158 SER B C 1
ATOM 2751 O O . SER B 1 158 ? 3.67 -1.88 10.984 1 94 158 SER B O 1
ATOM 2753 N N . LYS B 1 159 ? 3.834 -1.59 13.227 1 97.12 159 LYS B N 1
ATOM 2754 C CA . LYS B 1 159 ? 3.318 -0.224 13.188 1 97.12 159 LYS B CA 1
ATOM 2755 C C . LYS B 1 159 ? 4.258 0.738 13.906 1 97.12 159 LYS B C 1
ATOM 2757 O O . LYS B 1 159 ? 4.844 0.39 14.938 1 97.12 159 LYS B O 1
ATOM 2762 N N . THR B 1 160 ? 4.359 1.875 13.359 1 97.75 160 THR B N 1
ATOM 2763 C CA . THR B 1 160 ? 5.09 2.969 13.984 1 97.75 160 THR B CA 1
ATOM 2764 C C . THR B 1 160 ? 4.129 3.967 14.625 1 97.75 160 THR B C 1
ATOM 2766 O O . THR B 1 160 ? 3.102 4.309 14.039 1 97.75 160 THR B O 1
ATOM 2769 N N . VAL B 1 161 ? 4.449 4.367 15.891 1 98.44 161 VAL B N 1
ATOM 2770 C CA . VAL B 1 161 ? 3.656 5.383 16.578 1 98.44 161 VAL B CA 1
ATOM 2771 C C . VAL B 1 161 ? 4.516 6.613 16.844 1 98.44 161 VAL B C 1
ATOM 2773 O O . VAL B 1 161 ? 5.633 6.5 17.359 1 98.44 161 VAL B O 1
ATOM 2776 N N . THR B 1 162 ? 4.078 7.766 16.406 1 98.69 162 THR B N 1
ATOM 2777 C CA . THR B 1 162 ? 4.711 9.047 16.688 1 98.69 162 THR B CA 1
ATOM 2778 C C . THR B 1 162 ? 3.756 9.969 17.438 1 98.69 162 THR B C 1
ATOM 2780 O O . THR B 1 162 ? 2.543 9.922 17.219 1 98.69 162 THR B O 1
ATOM 2783 N N . ALA B 1 163 ? 4.309 10.781 18.344 1 98.19 163 ALA B N 1
ATOM 2784 C CA . ALA B 1 163 ? 3.502 11.711 19.125 1 98.19 163 ALA B CA 1
ATOM 2785 C C . ALA B 1 163 ? 4.211 13.047 19.281 1 98.19 163 ALA B C 1
ATOM 2787 O O . ALA B 1 163 ? 5.434 13.102 19.438 1 98.19 163 ALA B O 1
ATOM 2788 N N . VAL B 1 164 ? 3.479 14.078 19.219 1 98.44 164 VAL B N 1
ATOM 2789 C CA . VAL B 1 164 ? 3.949 15.438 19.469 1 98.44 164 VAL B CA 1
ATOM 2790 C C . VAL B 1 164 ? 3.014 16.141 20.453 1 98.44 164 VAL B C 1
ATOM 2792 O O . VAL B 1 164 ? 1.791 16.016 20.344 1 98.44 164 VAL B O 1
ATOM 2795 N N . THR B 1 165 ? 3.586 16.797 21.438 1 98.25 165 THR B N 1
ATOM 2796 C CA . THR B 1 165 ? 2.832 17.609 22.375 1 98.25 165 THR B CA 1
ATOM 2797 C C . THR B 1 165 ? 3.318 19.062 22.359 1 98.25 165 THR B C 1
ATOM 2799 O O . THR B 1 165 ? 4.52 19.312 22.25 1 98.25 165 THR B O 1
ATOM 2802 N N . LEU B 1 166 ? 2.393 19.938 22.344 1 98.06 166 LEU B N 1
ATOM 2803 C CA . LEU B 1 166 ? 2.688 21.375 22.391 1 98.06 166 LEU B CA 1
ATOM 2804 C C . LEU B 1 166 ? 1.865 22.062 23.484 1 98.06 166 LEU B C 1
ATOM 2806 O O . LEU B 1 166 ? 0.806 21.562 23.875 1 98.06 166 LEU B O 1
ATOM 2810 N N . GLY B 1 167 ? 2.355 23.25 24.016 1 97.44 167 GLY B N 1
ATOM 2811 C CA . GLY B 1 167 ? 1.613 24.047 24.969 1 97.44 167 GLY B CA 1
ATOM 2812 C C . GLY B 1 167 ? 1.329 23.312 26.266 1 97.44 167 GLY B C 1
ATOM 2813 O O . GLY B 1 167 ? 2.23 22.703 26.859 1 97.44 167 GLY B O 1
ATOM 2814 N N . THR B 1 168 ? 0.047 23.375 26.703 1 95.75 168 THR B N 1
ATOM 2815 C CA . THR B 1 168 ? -0.379 22.875 28 1 95.75 168 THR B CA 1
ATOM 2816 C C . THR B 1 168 ? -0.103 21.375 28.125 1 95.75 168 THR B C 1
ATOM 2818 O O . THR B 1 168 ? 0.109 20.859 29.219 1 95.75 168 THR B O 1
ATOM 2821 N N . PHE B 1 169 ? -0.028 20.734 27.047 1 96.25 169 PHE B N 1
ATOM 2822 C CA . PHE B 1 169 ? 0.211 19.297 27.094 1 96.25 169 PHE B CA 1
ATOM 2823 C C . PHE B 1 169 ? 1.666 19 27.422 1 96.25 169 PHE B C 1
ATOM 2825 O O . PHE B 1 169 ? 1.974 17.938 28 1 96.25 169 PHE B O 1
ATOM 2832 N N . ASN B 1 170 ? 2.422 19.969 27.062 1 91.44 170 ASN B N 1
ATOM 2833 C CA . ASN B 1 170 ? 3.842 19.75 27.312 1 91.44 170 ASN B CA 1
ATOM 2834 C C . ASN B 1 170 ? 4.129 19.594 28.812 1 91.44 170 ASN B C 1
ATOM 2836 O O . ASN B 1 170 ? 3.793 20.484 29.609 1 91.44 170 ASN B O 1
ATOM 2840 N N . GLY B 1 171 ? 4.414 18.469 29.281 1 87.31 171 GLY B N 1
ATOM 2841 C CA . GLY B 1 171 ? 4.871 18.266 30.641 1 87.31 171 GLY B CA 1
ATOM 2842 C C . GLY B 1 171 ? 3.744 17.953 31.609 1 87.31 171 GLY B C 1
ATOM 2843 O O . GLY B 1 171 ? 3.916 18.062 32.812 1 87.31 171 GLY B O 1
ATOM 2844 N N . ASP B 1 172 ? 2.582 17.844 31.172 1 93.69 172 ASP B N 1
ATOM 2845 C CA . ASP B 1 172 ? 1.46 17.453 32.031 1 93.69 172 ASP B CA 1
ATOM 2846 C C . ASP B 1 172 ? 1.051 16.016 31.781 1 93.69 172 ASP B C 1
ATOM 2848 O O . ASP B 1 172 ? 0.143 15.742 30.984 1 93.69 172 ASP B O 1
ATOM 2852 N N . PRO B 1 173 ? 1.616 15.195 32.562 1 94.94 173 PRO B N 1
ATOM 2853 C CA . PRO B 1 173 ? 1.359 13.773 32.344 1 94.94 173 PRO B CA 1
ATOM 2854 C C . PRO B 1 173 ? -0.11 13.398 32.5 1 94.94 173 PRO B C 1
ATOM 2856 O O . PRO B 1 173 ? -0.601 12.469 31.875 1 94.94 173 PRO B O 1
ATOM 2859 N N . LYS B 1 174 ? -0.728 14.117 33.344 1 95.94 174 LYS B N 1
ATOM 2860 C CA . LYS B 1 174 ? -2.137 13.82 33.594 1 95.94 174 LYS B CA 1
ATOM 2861 C C . LYS B 1 174 ? -2.973 14.086 32.344 1 95.94 174 LYS B C 1
ATOM 2863 O O . LYS B 1 174 ? -3.836 13.281 31.984 1 95.94 174 LYS B O 1
ATOM 2868 N N . LEU B 1 175 ? -2.744 15.219 31.672 1 95.12 175 LEU B N 1
ATOM 2869 C CA . LEU B 1 175 ? -3.457 15.555 30.453 1 95.12 175 LEU B CA 1
ATOM 2870 C C . LEU B 1 175 ? -3.145 14.547 29.344 1 95.12 175 LEU B C 1
ATOM 2872 O O . LEU B 1 175 ? -4.043 14.125 28.609 1 95.12 175 LEU B O 1
ATOM 2876 N N . ILE B 1 176 ? -1.921 14.133 29.281 1 96.94 176 ILE B N 1
ATOM 2877 C CA . ILE B 1 176 ? -1.473 13.172 28.281 1 96.94 176 ILE B CA 1
ATOM 2878 C C . ILE B 1 176 ? -2.16 11.828 28.5 1 96.94 176 ILE B C 1
ATOM 2880 O O . ILE B 1 176 ? -2.699 11.234 27.562 1 96.94 176 ILE B O 1
ATOM 2884 N N . ASP B 1 177 ? -2.211 11.438 29.719 1 96.81 177 ASP B N 1
ATOM 2885 C CA . ASP B 1 177 ? -2.859 10.18 30.078 1 96.81 177 ASP B CA 1
ATOM 2886 C C . ASP B 1 177 ? -4.348 10.211 29.734 1 96.81 177 ASP B C 1
ATOM 2888 O O . ASP B 1 177 ? -4.914 9.211 29.312 1 96.81 177 ASP B O 1
ATOM 2892 N N . GLN B 1 178 ? -4.914 11.32 30.016 1 96 178 GLN B N 1
ATOM 2893 C CA . GLN B 1 178 ? -6.328 11.477 29.688 1 96 178 GLN B CA 1
ATOM 2894 C C . GLN B 1 178 ? -6.578 11.289 28.203 1 96 178 GLN B C 1
ATOM 2896 O O . GLN B 1 178 ? -7.531 10.617 27.797 1 96 178 GLN B O 1
ATOM 2901 N N . VAL B 1 179 ? -5.715 11.828 27.375 1 97.06 179 VAL B N 1
ATOM 2902 C CA . VAL B 1 179 ? -5.859 11.711 25.922 1 97.06 179 VAL B CA 1
ATOM 2903 C C . VAL B 1 179 ? -5.723 10.25 25.5 1 97.06 179 VAL B C 1
ATOM 2905 O O . VAL B 1 179 ? -6.531 9.742 24.719 1 97.06 179 VAL B O 1
ATOM 2908 N N . 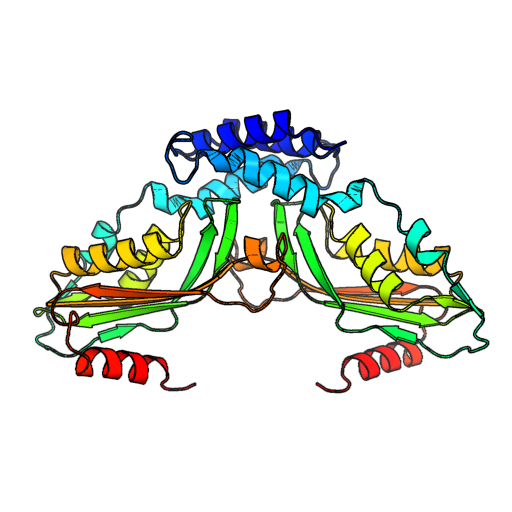TYR B 1 180 ? -4.777 9.523 26.078 1 96.94 180 TYR B N 1
ATOM 2909 C CA . TYR B 1 180 ? -4.598 8.109 25.75 1 96.94 180 TYR B CA 1
ATOM 2910 C C . TYR B 1 180 ? -5.816 7.297 26.156 1 96.94 180 TYR B C 1
ATOM 2912 O O . TYR B 1 180 ? -6.238 6.395 25.422 1 96.94 180 TYR B O 1
ATOM 2920 N N . SER B 1 181 ? -6.359 7.652 27.297 1 96.69 181 SER B N 1
ATOM 2921 C CA . SER B 1 181 ? -7.57 6.977 27.75 1 96.69 181 SER B CA 1
ATOM 2922 C C . SER B 1 181 ? -8.727 7.215 26.781 1 96.69 181 SER B C 1
ATOM 2924 O O . SER B 1 181 ? -9.484 6.293 26.469 1 96.69 181 SER B O 1
ATOM 2926 N N . MET B 1 182 ? -8.82 8.43 26.344 1 96.19 182 MET B N 1
ATOM 2927 C CA . MET B 1 182 ? -9.883 8.789 25.406 1 96.19 182 MET B CA 1
ATOM 2928 C C . MET B 1 182 ? -9.719 8.055 24.078 1 96.19 182 MET B C 1
ATOM 2930 O O . MET B 1 182 ? -10.703 7.633 23.469 1 96.19 182 MET B O 1
ATOM 2934 N N . ILE B 1 183 ? -8.539 7.867 23.625 1 95.81 183 ILE B N 1
ATOM 2935 C CA . ILE B 1 183 ? -8.258 7.191 22.359 1 95.81 183 ILE B CA 1
ATOM 2936 C C . ILE B 1 183 ? -8.68 5.727 22.453 1 95.81 183 ILE B C 1
ATOM 2938 O O . ILE B 1 183 ? -9.188 5.156 21.484 1 95.81 183 ILE B O 1
ATOM 2942 N N . ASN B 1 184 ? -8.562 5.152 23.562 1 94.88 184 ASN B N 1
ATOM 2943 C CA . ASN B 1 184 ? -8.797 3.725 23.75 1 94.88 184 ASN B CA 1
ATOM 2944 C C . ASN B 1 184 ? -10.266 3.432 24.062 1 94.88 184 ASN B C 1
ATOM 2946 O O . ASN B 1 184 ? -10.656 2.271 24.188 1 94.88 184 ASN B O 1
ATOM 2950 N N . MET B 1 185 ? -10.977 4.453 24.203 1 90.06 185 MET B N 1
ATOM 2951 C CA . MET B 1 185 ? -12.406 4.25 24.438 1 90.06 185 MET B CA 1
ATOM 2952 C C . MET B 1 185 ? -13.047 3.533 23.266 1 90.06 185 MET B C 1
ATOM 2954 O O . MET B 1 185 ? -12.805 3.887 22.109 1 90.06 185 MET B O 1
ATOM 2958 N N . GLY B 1 186 ? -13.781 2.545 23.578 1 80.38 186 GLY B N 1
ATOM 2959 C CA . GLY B 1 186 ? -14.523 1.812 22.562 1 80.38 186 GLY B CA 1
ATOM 2960 C C . GLY B 1 186 ? -13.727 0.684 21.938 1 80.38 186 GLY B C 1
ATOM 2961 O O . GLY B 1 186 ? -14.188 0.034 21 1 80.38 186 GLY B O 1
ATOM 2962 N N . LYS B 1 187 ? -12.578 0.54 22.188 1 76.38 187 LYS B N 1
ATOM 2963 C CA . LYS B 1 187 ? -11.781 -0.573 21.672 1 76.38 187 LYS B CA 1
ATOM 2964 C C . LYS B 1 187 ? -11.977 -1.823 22.531 1 76.38 187 LYS B C 1
ATOM 2966 O O . LYS B 1 187 ? -12.25 -1.727 23.734 1 76.38 187 LYS B O 1
#

Organism: NCBI:txid1408889

Solvent-accessible surface area (backbone atoms only — not comparable to full-atom values): 18904 Å² total; per-residue (Å²): 119,64,37,48,68,51,26,26,53,20,42,45,42,35,38,45,20,64,63,46,65,50,78,39,84,71,34,51,58,18,26,60,45,35,30,54,44,50,52,60,55,35,48,18,71,80,53,63,56,59,76,47,46,65,55,62,42,84,43,89,44,79,52,78,46,75,52,63,72,40,73,50,57,29,28,30,37,49,58,70,35,52,28,34,40,33,35,30,45,34,34,24,33,68,33,39,40,64,55,75,66,31,56,55,48,38,49,46,33,53,29,13,20,78,33,48,72,67,56,43,38,44,51,49,36,51,48,49,32,61,58,50,52,32,50,15,25,36,26,39,36,39,32,37,45,42,69,41,31,71,33,90,83,45,45,69,88,54,66,49,76,46,75,41,64,35,60,62,41,49,88,29,65,67,61,49,50,49,50,55,53,59,65,51,56,91,111,118,65,38,48,68,51,27,25,53,20,42,44,42,35,37,45,20,65,63,46,63,48,77,39,85,70,34,50,57,18,26,59,46,35,29,53,46,50,54,60,54,37,48,19,72,80,52,64,55,60,77,45,47,64,55,62,41,84,43,89,45,78,53,78,46,74,51,64,71,42,73,49,58,29,28,30,37,50,58,71,35,51,29,35,41,32,35,30,42,34,34,22,32,67,34,40,43,62,53,72,66,33,58,54,48,38,50,46,33,53,30,14,22,80,32,49,72,66,58,43,39,46,51,49,36,50,48,48,33,60,57,50,52,32,49,15,25,38,24,38,36,38,31,36,44,44,68,42,32,70,33,90,82,44,47,69,89,53,67,50,76,46,74,40,63,36,59,62,42,50,88,30,65,67,60,50,50,50,51,55,53,59,66,50,57,91,111

Nearest PDB structures (foldseek):
  1wm9-assembly1_A  TM=9.743E-01  e=2.621E-24  Thermus thermophilus HB8
  7alb-assembly1_J  TM=9.752E-01  e=1.903E-23  Homo sapiens
  7alb-assembly2_N  TM=9.747E-01  e=3.077E-23  Homo sapiens
  6z80-assembly1_A  TM=9.743E-01  e=1.757E-22  Homo sapiens
  1is7-assembly1_B  TM=9.769E-01  e=7.281E-21  Rattus norvegicus

Sequence (374 aa):
MIDETKIKKAVRMIIEAIGENPDREGLLQTPDRIARMYKEVFKGLNQDPEKHLSKMFTLESDDIVLEKDIIFYSMCEHHFLPFYGKAHIAYISSGKVVGLSKLARTVEVFAKRPQLQERMTRQIADAIFKYLNAKGVMVIVEAEHMCMTMRGIKKPGSKTVTAVTLGTFNGDPKLIDQVYSMINMGKMIDETKIKKAVRMIIEAIGENPDREGLLQTPDRIARMYKEVFKGLNQDPEKHLSKMFTLESDDIVLEKDIIFYSMCEHHFLPFYGKAHIAYISSGKVVGLSKLARTVEVFAKRPQLQERMTRQIADAIFKYLNAKGVMVIVEAEHMCMTMRGIKKPGSKTVTAVTLGTFNGDPKLIDQVYSMINMGK